Protein AF-A0A7Y2C0H0-F1 (afdb_monomer_lite)

Foldseek 3Di:
DDPVVVLLVVQLVQLVVVLVLCVVQLVLLQVLFDFPVVCVVVVVLQFWWWWDGPRDPWTWTWHFDPVQQWIFIDTNRHTPFIWHKDADRVQSKMKTFGDDPNDGPDIWIWHFRGDDSFWTKTATDDDCPVPSDRRIGIITGPVNPPVDDPVVVSVVCSVVSVPPVVVVVVVVVVVVVVVVVVVVVVD

Sequence (187 aa):
MDDTTFHLETDQDLKVELDLTLDDILPRIKKWSEDIYEFEDKEYYKTRWVQVNPVFSEVVLHLFFLDDYQYLSSVDGDIVFKGKWQSLEESNAIILHKLVNNHIKQSELFDLMFLNGDFFVLKKHGNHKSRGKSKYLLMVNEDTMGDLEIEELLGYLEKEGQKDYGKTVMIGVVILVILVFLFLQLT

pLDDT: mean 88.0, std 11.22, range [51.94, 97.5]

Secondary structure (DSSP, 8-state):
--HHHHHHHHHHHHHHHHHHHHHHHHHHHGGGPPPTTHHHHTTGGGS-EEEP-SS----EEEEE-SGGGEEEEEETTEEEEEEEEEEEGGGTEEEEEEEETTEEEEEEEEEEEEESSSEEEEEESS--TTTT--SEEEEEEHHHHTT--HHHHHHHHHHHTTTTHHHHHHHHHHHHHHHHHHHHH--

Radius of gyration: 19.87 Å; chains: 1; bounding box: 55×37×69 Å

Structure (mmCIF, N/CA/C/O backbone):
data_AF-A0A7Y2C0H0-F1
#
_entry.id   AF-A0A7Y2C0H0-F1
#
loop_
_atom_site.group_PDB
_atom_site.id
_atom_site.type_symbol
_atom_site.label_atom_id
_atom_site.label_alt_id
_atom_site.label_comp_id
_atom_site.label_asym_id
_atom_site.label_entity_id
_atom_site.label_seq_id
_atom_site.pdbx_PDB_ins_code
_atom_site.Cartn_x
_atom_site.Cartn_y
_atom_site.Cartn_z
_atom_site.occupancy
_atom_site.B_iso_or_equiv
_atom_site.auth_seq_id
_atom_site.auth_comp_id
_atom_site.auth_asym_id
_atom_site.auth_atom_id
_atom_site.pdbx_PDB_model_num
ATOM 1 N N . MET A 1 1 ? 8.073 21.476 -32.129 1.00 53.31 1 MET A N 1
ATOM 2 C CA . MET A 1 1 ? 7.808 20.669 -30.925 1.00 53.31 1 MET A CA 1
ATOM 3 C C . MET A 1 1 ? 7.879 19.223 -31.362 1.00 53.31 1 MET A C 1
ATOM 5 O O . MET A 1 1 ? 7.278 18.901 -32.376 1.00 53.31 1 MET A O 1
ATOM 9 N N . ASP A 1 2 ? 8.736 18.446 -30.710 1.00 66.94 2 ASP A N 1
ATOM 10 C CA . ASP A 1 2 ? 8.943 17.014 -30.959 1.00 66.94 2 ASP A CA 1
ATOM 11 C C . ASP A 1 2 ? 7.848 16.231 -30.218 1.00 66.94 2 ASP A C 1
ATOM 13 O O . ASP A 1 2 ? 7.522 16.575 -29.081 1.00 66.94 2 ASP A O 1
ATOM 17 N N . ASP A 1 3 ? 7.294 15.214 -30.874 1.00 63.12 3 ASP A N 1
ATOM 18 C CA . ASP A 1 3 ? 6.257 14.291 -30.391 1.00 63.12 3 ASP A CA 1
ATOM 19 C C . ASP A 1 3 ? 6.584 13.720 -28.995 1.00 63.12 3 ASP A C 1
ATOM 21 O O . ASP A 1 3 ? 5.741 13.645 -28.103 1.00 63.12 3 ASP A O 1
ATOM 25 N N . THR A 1 4 ? 7.871 13.464 -28.739 1.00 65.88 4 THR A N 1
ATOM 26 C CA . THR A 1 4 ? 8.386 12.967 -27.452 1.00 65.88 4 THR A CA 1
ATOM 27 C C . THR A 1 4 ? 8.130 13.939 -26.295 1.00 65.88 4 THR A C 1
ATOM 29 O O . THR A 1 4 ? 7.914 13.523 -25.160 1.00 65.88 4 THR A O 1
ATOM 32 N N . THR A 1 5 ? 8.163 15.248 -26.561 1.00 64.50 5 THR A N 1
ATOM 33 C CA . THR A 1 5 ? 7.952 16.270 -25.519 1.00 64.50 5 THR A CA 1
ATOM 34 C C . THR A 1 5 ? 6.478 16.356 -25.124 1.00 64.50 5 THR A C 1
ATOM 36 O O . THR A 1 5 ? 6.174 16.520 -23.949 1.00 64.50 5 THR A O 1
ATOM 39 N N . PHE A 1 6 ? 5.572 16.179 -26.087 1.00 67.56 6 PHE A N 1
ATOM 40 C CA . PHE A 1 6 ? 4.127 16.235 -25.863 1.00 67.56 6 PHE A CA 1
ATOM 41 C C . PHE A 1 6 ? 3.613 15.038 -25.043 1.00 67.56 6 PHE A C 1
ATOM 43 O O . PHE A 1 6 ? 2.811 15.211 -24.123 1.00 67.56 6 PHE A O 1
ATOM 50 N N . HIS A 1 7 ? 4.125 13.832 -25.315 1.00 62.66 7 HIS A N 1
ATOM 51 C CA . HIS A 1 7 ? 3.783 12.636 -24.539 1.00 62.66 7 HIS A CA 1
ATOM 52 C C . HIS A 1 7 ? 4.233 12.734 -23.074 1.00 62.66 7 HIS A C 1
ATOM 54 O O . HIS A 1 7 ? 3.456 12.436 -22.175 1.00 62.66 7 HIS A O 1
ATOM 60 N N . LEU A 1 8 ? 5.448 13.232 -22.814 1.00 66.25 8 LEU A N 1
ATOM 61 C CA . LEU A 1 8 ? 5.956 13.391 -21.446 1.00 66.25 8 LEU A CA 1
ATOM 62 C C . LEU A 1 8 ? 5.157 14.408 -20.617 1.00 66.25 8 LEU A C 1
ATOM 64 O O . LEU A 1 8 ? 4.987 14.202 -19.416 1.00 66.25 8 LEU A O 1
ATOM 68 N N . GLU A 1 9 ? 4.679 15.491 -21.239 1.00 67.75 9 GLU A N 1
ATOM 69 C CA . GLU A 1 9 ? 3.805 16.470 -20.578 1.00 67.75 9 GLU A CA 1
ATOM 70 C C . GLU A 1 9 ? 2.450 15.837 -20.223 1.00 67.75 9 GLU A C 1
ATOM 72 O O . GLU A 1 9 ? 2.022 15.914 -19.074 1.00 67.75 9 GLU A O 1
ATOM 77 N N . THR A 1 10 ? 1.849 15.097 -21.158 1.00 77.00 10 THR A N 1
ATOM 78 C CA . THR A 1 10 ? 0.556 14.420 -20.947 1.00 77.00 10 THR A CA 1
ATOM 79 C C . THR A 1 10 ? 0.634 13.346 -19.850 1.00 77.00 10 THR A C 1
ATOM 81 O O . THR A 1 10 ? -0.208 13.298 -18.955 1.00 77.00 10 THR A O 1
ATOM 84 N N . ASP A 1 11 ? 1.682 12.518 -19.857 1.00 82.69 11 ASP A N 1
ATOM 85 C CA . ASP A 1 11 ? 1.915 11.474 -18.849 1.00 82.69 11 ASP A CA 1
ATOM 86 C C . ASP A 1 11 ? 2.089 12.051 -17.438 1.00 82.69 11 ASP A C 1
ATOM 88 O O . ASP A 1 11 ? 1.709 11.446 -16.427 1.00 82.69 11 ASP A O 1
ATOM 92 N N . GLN A 1 12 ? 2.739 13.211 -17.356 1.00 81.00 12 GLN A N 1
ATOM 93 C CA . GLN A 1 12 ? 2.940 13.907 -16.098 1.00 81.00 12 GLN A CA 1
ATOM 94 C C . GLN A 1 12 ? 1.626 14.505 -15.590 1.00 81.00 12 GLN A C 1
ATOM 96 O O . GLN A 1 12 ? 1.351 14.392 -14.393 1.00 81.00 12 GLN A O 1
ATOM 101 N N . ASP A 1 13 ? 0.816 15.080 -16.476 1.00 85.94 13 ASP A N 1
ATOM 102 C CA . ASP A 1 13 ? -0.479 15.666 -16.130 1.00 85.94 13 ASP A CA 1
ATOM 103 C C . ASP A 1 13 ? -1.436 14.614 -15.553 1.00 85.94 13 ASP A C 1
ATOM 105 O O . ASP A 1 13 ? -2.008 14.832 -14.485 1.00 85.94 13 ASP A O 1
ATOM 109 N N . LEU A 1 14 ? -1.501 13.423 -16.159 1.00 87.69 14 LEU A N 1
ATOM 110 C CA . LEU A 1 14 ? -2.325 12.309 -15.668 1.00 87.69 14 LEU A CA 1
ATOM 111 C C . LEU A 1 14 ? -1.919 11.834 -14.262 1.00 87.69 14 LEU A C 1
ATOM 113 O O . LEU A 1 14 ? -2.761 11.552 -13.408 1.00 87.69 14 LEU A O 1
ATOM 117 N N . LYS A 1 15 ? -0.611 11.766 -13.977 1.00 88.19 15 LYS A N 1
ATOM 118 C CA . LYS A 1 15 ? -0.115 11.428 -12.628 1.00 88.19 15 LYS A CA 1
ATOM 119 C C . LYS A 1 15 ? -0.452 12.509 -11.609 1.00 88.19 15 LYS A C 1
ATOM 121 O O . LYS A 1 15 ? -0.784 12.191 -10.469 1.00 88.19 15 LYS A O 1
ATOM 126 N N . VAL A 1 16 ? -0.344 13.776 -12.007 1.00 88.88 16 VAL A N 1
ATOM 127 C CA . VAL A 1 16 ? -0.699 14.914 -11.153 1.00 88.88 16 VAL A CA 1
ATOM 128 C C . VAL A 1 16 ? -2.193 14.896 -10.840 1.00 88.88 16 VAL A C 1
ATOM 130 O O . VAL A 1 16 ? -2.562 15.113 -9.689 1.00 88.88 16 VAL A O 1
ATOM 133 N N . GLU A 1 17 ? -3.042 14.596 -11.818 1.00 90.75 17 GLU A N 1
ATOM 134 C CA . GLU A 1 17 ? -4.489 14.486 -11.632 1.00 90.75 17 GLU A CA 1
ATOM 135 C C . GLU A 1 17 ? -4.867 13.376 -10.641 1.00 90.75 17 GLU A C 1
ATOM 137 O O . GLU A 1 17 ? -5.636 13.622 -9.704 1.00 90.75 17 GLU A O 1
ATOM 142 N N . LEU A 1 18 ? -4.261 12.190 -10.769 1.00 92.44 18 LEU A N 1
ATOM 143 C CA . LEU A 1 18 ? -4.452 11.100 -9.808 1.00 92.44 18 LEU A CA 1
ATOM 144 C C . LEU A 1 18 ? -4.024 11.516 -8.391 1.00 92.44 18 LEU A C 1
ATOM 146 O O . LEU A 1 18 ? -4.771 11.318 -7.431 1.00 92.44 18 LEU A O 1
ATOM 150 N N . ASP A 1 19 ? -2.844 12.127 -8.251 1.00 92.81 19 ASP A N 1
ATOM 151 C CA . ASP A 1 19 ? -2.332 12.588 -6.956 1.00 92.81 19 ASP A CA 1
ATOM 152 C C . ASP A 1 19 ? -3.248 13.648 -6.314 1.00 92.81 19 ASP A C 1
ATOM 154 O O . ASP A 1 19 ? -3.471 13.614 -5.100 1.00 92.81 19 ASP A O 1
ATOM 158 N N . LEU A 1 20 ? -3.782 14.583 -7.109 1.00 93.00 20 LEU A N 1
ATOM 159 C CA . LEU A 1 20 ? -4.723 15.609 -6.647 1.00 93.00 20 LEU A CA 1
ATOM 160 C C . LEU A 1 20 ? -6.054 14.998 -6.206 1.00 93.00 20 LEU A C 1
ATOM 162 O O . LEU A 1 20 ? -6.597 15.395 -5.175 1.00 93.00 20 LEU A O 1
ATOM 166 N N . THR A 1 21 ? -6.550 14.012 -6.950 1.00 95.00 21 THR A N 1
ATOM 167 C CA . THR A 1 21 ? -7.792 13.307 -6.616 1.00 95.00 21 THR A CA 1
ATOM 168 C C . THR A 1 21 ? -7.642 12.518 -5.316 1.00 95.00 21 THR A C 1
ATOM 170 O O . THR A 1 21 ? -8.495 12.591 -4.431 1.00 95.00 21 THR A O 1
ATOM 173 N N . LEU A 1 22 ? -6.511 11.833 -5.129 1.00 95.69 22 LEU A N 1
ATOM 174 C CA . LEU A 1 22 ? -6.203 11.141 -3.876 1.00 95.69 22 LEU A CA 1
ATOM 175 C C . LEU A 1 22 ? -6.027 12.112 -2.700 1.00 95.69 22 LEU A C 1
ATOM 177 O O . LEU A 1 22 ? -6.490 11.822 -1.596 1.00 95.69 22 LEU A O 1
ATOM 181 N N . ASP A 1 23 ? -5.408 13.275 -2.921 1.00 95.31 23 ASP A N 1
ATOM 182 C CA . ASP A 1 23 ? -5.300 14.329 -1.904 1.00 95.31 23 ASP A CA 1
ATOM 183 C C . ASP A 1 23 ? -6.668 14.838 -1.421 1.00 95.31 23 ASP A C 1
ATOM 185 O O . ASP A 1 23 ? -6.789 15.238 -0.260 1.00 95.31 23 ASP A O 1
ATOM 189 N N . ASP A 1 24 ? -7.688 14.784 -2.277 1.00 95.31 24 ASP A N 1
ATOM 190 C CA . ASP A 1 24 ? -9.062 15.157 -1.947 1.00 95.31 24 ASP A CA 1
ATOM 191 C C . ASP A 1 24 ? -9.834 14.025 -1.233 1.00 95.31 24 ASP A C 1
ATOM 193 O O . ASP A 1 24 ? -10.470 14.260 -0.197 1.00 95.31 24 ASP A O 1
ATOM 197 N N . ILE A 1 25 ? -9.750 12.788 -1.739 1.00 95.31 25 ILE A N 1
ATOM 198 C CA . ILE A 1 25 ? -10.508 11.630 -1.227 1.00 95.31 25 ILE A CA 1
ATOM 199 C C . ILE A 1 25 ? -9.970 11.141 0.123 1.00 95.31 25 ILE A C 1
ATOM 201 O O . ILE A 1 25 ? -10.740 10.948 1.071 1.00 95.31 25 ILE A O 1
ATOM 205 N N . LEU A 1 26 ? -8.651 10.939 0.238 1.00 95.75 26 LEU A N 1
ATOM 206 C CA . LEU A 1 26 ? -8.040 10.248 1.383 1.00 95.75 26 LEU A CA 1
ATOM 207 C C . LEU A 1 26 ? -8.398 10.878 2.742 1.00 95.75 26 LEU A C 1
ATOM 209 O O . LEU A 1 26 ? -8.752 10.130 3.656 1.00 95.75 26 LEU A O 1
ATOM 213 N N . PRO A 1 27 ? -8.399 12.217 2.922 1.00 94.94 27 PRO A N 1
ATOM 214 C CA . PRO A 1 27 ? -8.803 12.826 4.189 1.00 94.94 27 PRO A CA 1
ATOM 215 C C . PRO A 1 27 ? -10.234 12.481 4.632 1.00 94.94 27 PRO A C 1
ATOM 217 O O . PRO A 1 27 ? -10.496 12.439 5.836 1.00 94.94 27 PRO A O 1
ATOM 220 N N . ARG A 1 28 ? -11.158 12.227 3.693 1.00 93.19 28 ARG A N 1
ATOM 221 C CA . ARG A 1 28 ? -12.565 11.906 3.995 1.00 93.19 28 ARG A CA 1
ATOM 222 C C . ARG A 1 28 ? -12.748 10.464 4.458 1.00 93.19 28 ARG A C 1
ATOM 224 O O . ARG A 1 28 ? -13.568 10.208 5.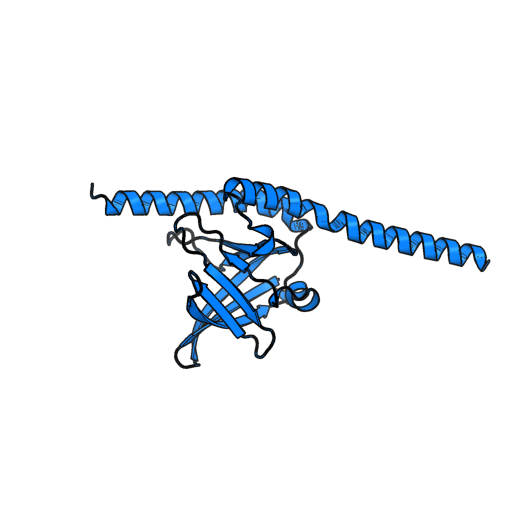344 1.00 93.19 28 ARG A O 1
ATOM 231 N N . ILE A 1 29 ? -11.977 9.543 3.882 1.00 93.12 29 ILE A N 1
ATOM 232 C CA . ILE A 1 29 ? -12.075 8.105 4.168 1.00 93.12 29 ILE A CA 1
ATOM 233 C C . ILE A 1 29 ? -11.089 7.626 5.239 1.00 93.12 29 ILE A C 1
ATOM 235 O O . ILE A 1 29 ? -11.290 6.559 5.806 1.00 93.12 29 ILE A O 1
ATOM 239 N N . LYS A 1 30 ? -10.077 8.431 5.598 1.00 91.50 30 LYS A N 1
ATOM 240 C CA . LYS A 1 30 ? -8.999 8.054 6.532 1.00 91.50 30 LYS A CA 1
ATOM 241 C C . LYS A 1 30 ? -9.474 7.408 7.836 1.00 91.50 30 LYS A C 1
ATOM 243 O O . LYS A 1 30 ? -8.830 6.493 8.325 1.00 91.50 30 LYS A O 1
ATOM 248 N N . LYS A 1 31 ? -10.588 7.872 8.409 1.00 89.56 31 LYS A N 1
ATOM 249 C CA . LYS A 1 31 ? -11.131 7.347 9.679 1.00 89.56 31 LYS A CA 1
ATOM 250 C C . LYS A 1 31 ? -11.570 5.876 9.621 1.00 89.56 31 LYS A C 1
ATOM 252 O O . LYS A 1 31 ? -11.853 5.297 10.661 1.00 89.56 31 LYS A O 1
ATOM 257 N N . TRP A 1 32 ? -11.697 5.330 8.419 1.00 90.69 32 TRP A N 1
ATOM 258 C CA . TRP A 1 32 ? -12.083 3.951 8.154 1.00 90.69 32 TRP A CA 1
ATOM 259 C C . TRP A 1 32 ? -10.917 3.110 7.638 1.00 90.69 32 TRP A C 1
ATOM 261 O O . TRP A 1 32 ? -11.109 1.933 7.362 1.00 90.69 32 TRP A O 1
ATOM 271 N N . SER A 1 33 ? -9.740 3.722 7.477 1.00 93.62 33 SER A N 1
ATOM 272 C CA . SER A 1 33 ? -8.524 2.984 7.179 1.00 93.62 33 SER A CA 1
ATOM 273 C C . SER A 1 33 ? -8.195 2.075 8.344 1.00 93.62 33 SER A C 1
ATOM 275 O O . SER A 1 33 ? -8.283 2.477 9.505 1.00 93.62 33 SER A O 1
ATOM 277 N N . GLU A 1 34 ? -7.731 0.895 7.999 1.00 93.81 34 GLU A N 1
ATOM 278 C CA . GLU A 1 34 ? -7.030 0.008 8.904 1.00 93.81 34 GLU A CA 1
ATOM 279 C C . GLU A 1 34 ? -5.584 0.487 9.066 1.00 93.81 34 GLU A C 1
ATOM 281 O O . GLU A 1 34 ? -5.069 1.263 8.248 1.00 93.81 34 GLU A O 1
ATOM 286 N N . ASP A 1 35 ? -4.945 0.063 10.148 1.00 94.06 35 ASP A N 1
ATOM 287 C CA . ASP A 1 35 ? -3.545 0.366 10.431 1.00 94.06 35 ASP A CA 1
ATOM 288 C C . ASP A 1 35 ? -2.620 -0.721 9.866 1.00 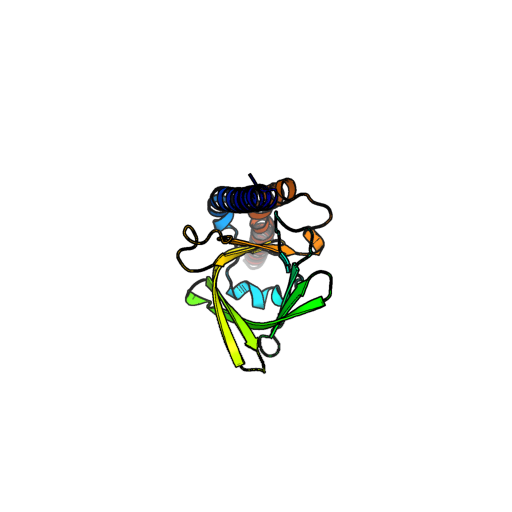94.06 35 ASP A C 1
ATOM 290 O O . ASP A 1 35 ? -3.029 -1.853 9.621 1.00 94.06 35 ASP A O 1
ATOM 294 N N . ILE A 1 36 ? -1.334 -0.407 9.690 1.00 93.38 36 ILE A N 1
ATOM 295 C CA . ILE A 1 36 ? -0.368 -1.315 9.056 1.00 93.38 36 ILE A CA 1
ATOM 296 C C . ILE A 1 36 ? -0.175 -2.631 9.818 1.00 93.38 36 ILE A C 1
ATOM 298 O O . ILE A 1 36 ? 0.176 -3.628 9.198 1.00 93.38 36 ILE A O 1
ATOM 302 N N . TYR A 1 37 ? -0.411 -2.666 11.133 1.00 90.19 37 TYR A N 1
ATOM 303 C CA . TYR A 1 37 ? -0.333 -3.916 11.897 1.00 90.19 37 TYR A CA 1
ATOM 304 C C . TYR A 1 37 ? -1.447 -4.896 11.485 1.00 90.19 37 TYR A C 1
ATOM 306 O O . TYR A 1 37 ? -1.236 -6.107 11.474 1.00 90.19 37 TYR A O 1
ATOM 314 N N . GLU A 1 38 ? -2.601 -4.386 11.031 1.00 91.12 38 GLU A N 1
ATOM 315 C CA . GLU A 1 38 ? -3.697 -5.221 10.531 1.00 91.12 38 GLU A CA 1
ATOM 316 C C . GLU A 1 38 ? -3.334 -5.920 9.211 1.00 91.12 38 GLU A C 1
ATOM 318 O O . GLU A 1 38 ? -3.970 -6.905 8.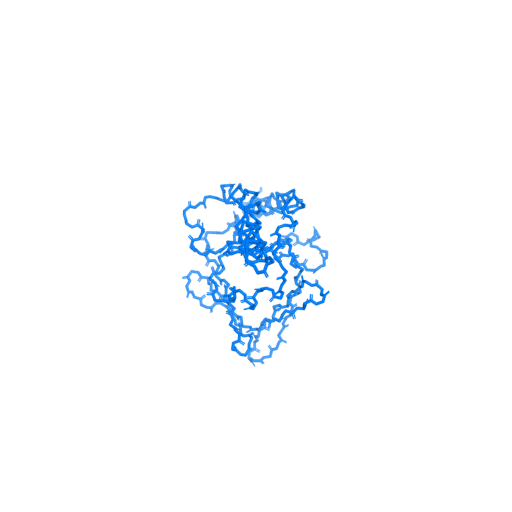842 1.00 91.12 38 GLU A O 1
ATOM 323 N N . PHE A 1 39 ? -2.285 -5.463 8.514 1.00 91.38 39 PHE A N 1
ATOM 324 C CA . PHE A 1 39 ? -1.809 -6.074 7.271 1.00 91.38 39 PHE A CA 1
ATOM 325 C C . PHE A 1 39 ? -1.379 -7.533 7.454 1.00 91.38 39 PHE A C 1
ATOM 327 O O . PHE A 1 39 ? -1.619 -8.373 6.580 1.00 91.38 39 PHE A O 1
ATOM 334 N N . GLU A 1 40 ? -0.761 -7.845 8.594 1.00 90.88 40 GLU A N 1
ATOM 335 C CA . GLU A 1 40 ? -0.391 -9.215 8.945 1.00 90.88 40 GLU A CA 1
ATOM 336 C C . GLU A 1 40 ? -1.589 -9.971 9.532 1.00 90.88 40 GLU A C 1
ATOM 338 O O . GLU A 1 40 ? -1.899 -11.069 9.059 1.00 90.88 40 GLU A O 1
ATOM 343 N N . ASP A 1 41 ? -2.310 -9.356 10.478 1.00 89.88 41 ASP A N 1
ATOM 344 C CA . ASP A 1 41 ? -3.439 -9.974 11.194 1.00 89.88 41 ASP A CA 1
ATOM 345 C C . ASP A 1 41 ? -4.597 -10.385 10.272 1.00 89.88 41 ASP A C 1
ATOM 347 O O . ASP A 1 41 ? -5.217 -11.432 10.472 1.00 89.88 41 ASP A O 1
ATOM 351 N N . LYS A 1 42 ? -4.893 -9.576 9.247 1.00 89.81 42 LYS A N 1
ATOM 352 C CA . LYS A 1 42 ? -5.954 -9.833 8.254 1.00 89.81 42 LYS A CA 1
ATOM 353 C C . LYS A 1 42 ? -5.447 -10.513 6.988 1.00 89.81 42 LYS A C 1
ATOM 355 O O . LYS A 1 42 ? -6.190 -10.668 6.023 1.00 89.81 42 LYS A O 1
ATOM 360 N N . GLU A 1 43 ? -4.193 -10.949 7.004 1.00 92.75 43 GLU A N 1
ATOM 361 C CA . GLU A 1 43 ? -3.553 -11.681 5.918 1.00 92.75 43 GLU A CA 1
ATOM 362 C C . GLU A 1 43 ? -3.490 -10.938 4.572 1.00 92.75 43 GLU A C 1
ATOM 364 O O . GLU A 1 43 ? -3.388 -11.571 3.519 1.00 92.75 43 GLU A O 1
ATOM 369 N N . TYR A 1 44 ? -3.469 -9.603 4.578 1.00 93.88 44 TYR A N 1
ATOM 370 C CA . TYR A 1 44 ? -3.350 -8.789 3.359 1.00 93.88 44 TYR A CA 1
ATOM 371 C C . TYR A 1 44 ? -2.041 -8.986 2.603 1.00 93.88 44 TYR A C 1
ATOM 373 O O . TYR A 1 44 ? -1.961 -8.672 1.413 1.00 93.88 44 TYR A O 1
ATOM 381 N N . TYR A 1 45 ? -1.027 -9.567 3.245 1.00 93.94 45 TYR A N 1
ATOM 382 C CA . TYR A 1 45 ? 0.164 -10.024 2.541 1.00 93.94 45 TYR A CA 1
ATOM 383 C C . TYR A 1 45 ? -0.170 -11.062 1.454 1.00 93.94 45 TYR A C 1
ATOM 385 O O . TYR A 1 45 ? 0.488 -11.090 0.423 1.00 93.94 45 TYR A O 1
ATOM 393 N N . LYS A 1 46 ? -1.225 -11.873 1.619 1.00 92.56 46 LYS A N 1
ATOM 394 C CA . LYS A 1 46 ? -1.648 -12.870 0.616 1.00 92.56 46 LYS A CA 1
ATOM 395 C C . LYS A 1 46 ? -2.390 -12.259 -0.576 1.00 92.56 46 LYS A C 1
ATOM 397 O O . LYS A 1 46 ? -2.613 -12.961 -1.564 1.00 92.56 46 LYS A O 1
ATOM 402 N N . THR A 1 47 ? -2.781 -10.991 -0.487 1.00 95.38 47 THR A N 1
ATOM 403 C CA . THR A 1 47 ? -3.505 -10.294 -1.548 1.00 95.38 47 THR A CA 1
ATOM 404 C C . THR A 1 47 ? -2.575 -9.955 -2.708 1.00 95.38 47 THR A C 1
ATOM 406 O O . THR A 1 47 ? -1.406 -9.602 -2.531 1.00 95.38 47 THR A O 1
ATOM 409 N N . ARG A 1 48 ? -3.112 -10.052 -3.925 1.00 96.12 48 ARG A N 1
ATOM 410 C CA . ARG A 1 48 ? -2.449 -9.587 -5.141 1.00 96.12 48 ARG A CA 1
ATOM 411 C C . ARG A 1 48 ? -2.821 -8.133 -5.368 1.00 96.12 48 ARG A C 1
ATOM 413 O O . ARG A 1 48 ? -3.958 -7.826 -5.710 1.00 96.12 48 ARG A O 1
ATOM 420 N N . TRP A 1 49 ? -1.861 -7.252 -5.140 1.00 97.50 49 TRP A N 1
ATOM 421 C CA . TRP A 1 49 ? -2.070 -5.813 -5.181 1.00 97.50 49 TRP A CA 1
ATOM 422 C C . TRP A 1 49 ? -1.695 -5.273 -6.563 1.00 97.50 49 TRP A C 1
ATOM 424 O O . TRP A 1 49 ? -0.515 -5.180 -6.896 1.00 97.50 49 TRP A O 1
ATOM 434 N N . VAL A 1 50 ? -2.685 -4.934 -7.383 1.00 96.81 50 VAL A N 1
ATOM 435 C CA . VAL A 1 50 ? -2.504 -4.312 -8.700 1.00 96.81 50 VAL A CA 1
ATOM 436 C C . VAL A 1 50 ? -2.248 -2.822 -8.520 1.00 96.81 50 VAL A C 1
ATOM 438 O O . VAL A 1 50 ? -3.044 -2.123 -7.898 1.00 96.81 50 VAL A O 1
ATOM 441 N N . GLN A 1 51 ? -1.150 -2.314 -9.071 1.00 95.81 51 GLN A N 1
ATOM 442 C CA . GLN A 1 51 ? -0.863 -0.888 -9.094 1.00 95.81 51 GLN A CA 1
ATOM 443 C C . GLN A 1 51 ? -1.782 -0.176 -10.084 1.00 95.81 51 GLN A C 1
ATOM 445 O O . GLN A 1 51 ? -1.805 -0.499 -11.271 1.00 95.81 51 GLN A O 1
ATOM 450 N N . VAL A 1 52 ? -2.443 0.879 -9.625 1.00 94.19 52 VAL A N 1
ATOM 451 C CA . VAL A 1 52 ? -3.172 1.789 -10.506 1.00 94.19 52 VAL A CA 1
ATOM 452 C C . VAL A 1 52 ? -2.186 2.792 -11.087 1.00 94.19 52 VAL A C 1
ATOM 454 O O . VAL A 1 52 ? -1.498 3.510 -10.354 1.00 94.19 52 VAL A O 1
ATOM 457 N N . ASN A 1 53 ? -2.095 2.840 -12.413 1.00 89.81 53 ASN A N 1
ATOM 458 C CA . ASN A 1 53 ? -1.202 3.745 -13.119 1.00 89.81 53 ASN A CA 1
ATOM 459 C C . ASN A 1 53 ? -1.923 4.349 -14.330 1.00 89.81 53 ASN A C 1
ATOM 461 O O . ASN A 1 53 ? -2.303 3.602 -15.224 1.00 89.81 53 ASN A O 1
ATOM 465 N N . PRO A 1 54 ? -2.087 5.680 -14.400 1.00 87.88 54 PRO A N 1
ATOM 466 C CA . PRO A 1 54 ? -2.837 6.302 -15.485 1.00 87.88 54 PRO A CA 1
ATOM 467 C C . PRO A 1 54 ? -2.031 6.443 -16.783 1.00 87.88 54 PRO A C 1
ATOM 469 O O . PRO A 1 54 ? -2.566 6.912 -17.777 1.00 87.88 54 PRO A O 1
ATOM 472 N N . VAL A 1 55 ? -0.744 6.077 -16.784 1.00 86.19 55 VAL A N 1
ATOM 473 C CA . VAL A 1 55 ? 0.163 6.357 -17.908 1.00 86.19 55 VAL A CA 1
ATOM 474 C C . VAL A 1 55 ? 0.437 5.140 -18.784 1.00 86.19 55 VAL A C 1
ATOM 476 O O . VAL A 1 55 ? 0.521 5.260 -20.003 1.00 86.19 55 VAL A O 1
ATOM 479 N N . PHE A 1 56 ? 0.619 3.969 -18.180 1.00 79.81 56 PHE A N 1
ATOM 480 C CA . PHE A 1 56 ? 1.006 2.761 -18.909 1.00 79.81 56 PHE A CA 1
ATOM 481 C C . PHE A 1 56 ? -0.064 1.693 -18.727 1.00 79.81 56 PHE A C 1
ATOM 483 O O . PHE A 1 56 ? -0.626 1.568 -17.644 1.00 79.81 56 PHE A O 1
ATOM 490 N N . SER A 1 57 ? -0.301 0.904 -19.775 1.00 81.00 57 SER A N 1
ATOM 491 C CA . SER A 1 57 ? -1.268 -0.199 -19.765 1.00 81.00 57 SER A CA 1
ATOM 492 C C . SER A 1 57 ? -0.745 -1.476 -19.103 1.00 81.00 57 SER A C 1
ATOM 494 O O . SER A 1 57 ? -1.502 -2.429 -18.958 1.00 81.00 57 SER A O 1
ATOM 496 N N . GLU A 1 58 ? 0.548 -1.528 -18.774 1.00 87.62 58 GLU A N 1
ATOM 497 C CA . GLU A 1 58 ? 1.174 -2.688 -18.140 1.00 87.62 58 GLU A CA 1
ATOM 498 C C . GLU A 1 58 ? 0.582 -2.921 -16.746 1.00 87.62 58 GLU A C 1
ATOM 500 O O . GLU A 1 58 ? 0.478 -1.999 -15.927 1.00 87.62 58 GLU A O 1
ATOM 505 N N . VAL A 1 59 ? 0.245 -4.173 -16.447 1.00 90.62 59 VAL A N 1
ATOM 506 C CA . VAL A 1 59 ? -0.277 -4.568 -15.140 1.00 90.62 59 VAL A CA 1
ATOM 507 C C . VAL A 1 59 ? 0.898 -4.808 -14.205 1.00 90.62 59 VAL A C 1
ATOM 509 O O . VAL A 1 59 ? 1.641 -5.783 -14.347 1.00 90.62 59 VAL A O 1
ATOM 512 N N . VAL A 1 60 ? 1.058 -3.928 -13.217 1.00 95.19 60 VAL A N 1
ATOM 513 C CA . VAL A 1 60 ? 2.076 -4.087 -12.175 1.00 95.19 60 VAL A CA 1
ATOM 514 C C . VAL A 1 60 ? 1.443 -4.715 -10.940 1.00 95.19 60 VAL A C 1
ATOM 516 O O . VAL A 1 60 ? 0.619 -4.097 -10.275 1.00 95.19 60 VAL A O 1
ATOM 519 N N . LEU A 1 61 ? 1.847 -5.938 -10.612 1.00 96.56 61 LEU A N 1
ATOM 520 C CA . LEU A 1 61 ? 1.410 -6.653 -9.415 1.00 96.56 61 LEU A CA 1
ATOM 521 C C . LEU A 1 61 ? 2.461 -6.566 -8.314 1.00 96.56 61 LEU A C 1
ATOM 523 O O . LEU A 1 61 ? 3.644 -6.814 -8.548 1.00 96.56 61 LEU A O 1
ATOM 527 N N . HIS A 1 62 ? 2.008 -6.295 -7.098 1.00 97.19 62 HIS A N 1
ATOM 528 C CA . HIS A 1 62 ? 2.790 -6.266 -5.872 1.00 97.19 62 HIS A CA 1
ATOM 529 C C . HIS A 1 62 ? 2.391 -7.453 -4.992 1.00 97.19 62 HIS A C 1
ATOM 531 O O . HIS A 1 62 ? 1.217 -7.636 -4.668 1.00 97.19 62 HIS A O 1
ATOM 537 N N . LEU A 1 63 ? 3.375 -8.273 -4.619 1.00 96.94 63 LEU A N 1
ATOM 538 C CA . LEU A 1 63 ? 3.174 -9.480 -3.818 1.00 96.94 63 LEU A CA 1
ATOM 539 C C . LEU A 1 63 ? 4.037 -9.415 -2.563 1.00 96.94 63 LEU A C 1
ATOM 541 O O . LEU A 1 63 ? 5.251 -9.198 -2.646 1.00 96.94 63 LEU A O 1
ATOM 545 N N . PHE A 1 64 ? 3.413 -9.649 -1.416 1.00 96.75 64 PHE A N 1
ATOM 546 C CA . PHE A 1 64 ? 4.058 -9.636 -0.112 1.00 96.75 64 PHE A CA 1
ATOM 547 C C . PHE A 1 64 ? 4.023 -11.047 0.475 1.00 96.75 64 PHE A C 1
ATOM 549 O O . PHE A 1 64 ? 3.054 -11.781 0.349 1.00 96.75 64 PHE A O 1
ATOM 556 N N . PHE A 1 65 ? 5.101 -11.467 1.114 1.00 95.25 65 PHE A N 1
ATOM 557 C CA . PHE A 1 65 ? 5.176 -12.779 1.743 1.00 95.25 65 PHE A CA 1
ATOM 558 C C . PHE A 1 65 ? 5.699 -12.597 3.151 1.00 95.25 65 PHE A C 1
ATOM 560 O O . PHE A 1 65 ? 6.704 -11.913 3.340 1.00 95.25 65 PHE A O 1
ATOM 567 N N . LEU A 1 66 ? 5.023 -13.204 4.126 1.00 92.25 66 LEU A N 1
ATOM 568 C CA . LEU A 1 66 ? 5.489 -13.195 5.511 1.00 92.25 66 LEU A CA 1
ATOM 569 C C . LEU A 1 66 ? 6.764 -14.030 5.674 1.00 92.25 66 LEU A C 1
ATOM 571 O O . LEU A 1 66 ? 7.638 -13.682 6.462 1.00 92.25 66 LEU A O 1
ATOM 575 N N . ASP A 1 67 ? 6.889 -15.109 4.894 1.00 90.44 67 ASP A N 1
ATOM 576 C CA . ASP A 1 67 ? 8.077 -15.956 4.917 1.00 90.44 67 ASP A CA 1
ATOM 577 C C . ASP A 1 67 ? 9.301 -15.161 4.443 1.00 90.44 67 ASP A C 1
ATOM 579 O O . ASP A 1 67 ? 9.343 -14.602 3.339 1.00 90.44 67 ASP A O 1
ATOM 583 N N . ASP A 1 68 ? 10.263 -15.029 5.350 1.00 90.25 68 ASP A N 1
ATOM 584 C CA . ASP A 1 68 ? 11.398 -14.116 5.279 1.00 90.25 68 ASP A CA 1
ATOM 585 C C . ASP A 1 68 ? 11.060 -12.654 4.900 1.00 90.25 68 ASP A C 1
ATOM 587 O O . ASP A 1 68 ? 11.951 -11.944 4.421 1.00 90.25 68 ASP A O 1
ATOM 591 N N . TYR A 1 69 ? 9.820 -12.180 5.050 1.00 94.62 69 TYR A N 1
ATOM 592 C CA . TYR A 1 69 ? 9.379 -10.845 4.613 1.00 94.62 69 TYR A CA 1
ATOM 593 C C . TYR A 1 69 ? 9.702 -10.526 3.138 1.00 94.62 69 TYR A C 1
ATOM 595 O O . TYR A 1 69 ? 10.158 -9.429 2.796 1.00 94.62 69 TYR A O 1
ATOM 603 N N . GLN A 1 70 ? 9.562 -11.499 2.233 1.00 95.81 70 GLN A N 1
ATOM 604 C CA . GLN A 1 70 ? 9.848 -11.294 0.810 1.00 95.81 70 GLN A CA 1
ATOM 605 C C . GLN A 1 70 ? 8.820 -10.371 0.139 1.00 95.81 70 GLN A C 1
ATOM 607 O O . GLN A 1 70 ? 7.623 -10.463 0.381 1.00 95.81 70 GLN A O 1
ATOM 612 N N . TYR A 1 71 ? 9.298 -9.499 -0.749 1.00 96.25 71 TYR A N 1
ATOM 613 C CA . TYR A 1 71 ? 8.467 -8.646 -1.599 1.00 96.25 71 TYR A CA 1
ATOM 614 C C . TYR A 1 71 ? 8.854 -8.836 -3.068 1.00 96.25 71 TYR A C 1
ATOM 616 O O . TYR A 1 71 ? 10.043 -8.832 -3.407 1.00 96.25 71 TYR A O 1
ATOM 624 N N . LEU A 1 72 ? 7.864 -9.013 -3.938 1.00 95.94 72 LEU A N 1
ATOM 625 C CA . LEU A 1 72 ? 8.040 -9.158 -5.382 1.00 95.94 72 LEU A CA 1
ATOM 626 C C . LEU A 1 72 ? 7.182 -8.125 -6.110 1.00 95.94 72 LEU A C 1
ATOM 628 O O . LEU A 1 72 ? 6.070 -7.829 -5.674 1.00 95.94 72 LEU A O 1
ATOM 632 N N . SER A 1 73 ? 7.676 -7.638 -7.249 1.00 95.12 73 SER A N 1
ATOM 633 C CA . SER A 1 73 ? 6.807 -6.997 -8.234 1.00 95.12 73 SER A CA 1
ATOM 634 C C . SER A 1 73 ? 6.891 -7.711 -9.576 1.00 95.12 73 SER A C 1
ATOM 636 O O . SER A 1 73 ? 7.973 -8.130 -10.008 1.00 95.12 73 SER A O 1
ATOM 638 N N . SER A 1 74 ? 5.734 -7.853 -10.209 1.00 95.38 74 SER A N 1
ATOM 639 C CA . SER A 1 74 ? 5.552 -8.468 -11.518 1.00 95.38 74 SER A CA 1
ATOM 640 C C . SER A 1 74 ? 4.993 -7.435 -12.486 1.00 95.38 74 SER A C 1
ATOM 642 O O . SER A 1 74 ? 4.162 -6.634 -12.074 1.00 95.38 74 SER A O 1
ATOM 644 N N . VAL A 1 75 ? 5.449 -7.436 -13.733 1.00 96.06 75 VAL A N 1
ATOM 645 C CA . VAL A 1 75 ? 4.914 -6.596 -14.813 1.00 96.06 75 VAL A CA 1
ATOM 646 C C . VAL A 1 75 ? 4.451 -7.540 -15.910 1.00 96.06 75 VAL A C 1
ATOM 648 O O . VAL A 1 75 ? 5.256 -8.330 -16.397 1.00 96.06 75 VAL A O 1
ATOM 651 N N . ASP A 1 76 ? 3.154 -7.528 -16.219 1.00 93.81 76 ASP A N 1
ATOM 652 C CA . ASP A 1 76 ? 2.514 -8.426 -17.196 1.00 93.81 76 ASP A CA 1
ATOM 653 C C . ASP A 1 76 ? 2.844 -9.923 -16.991 1.00 93.81 76 ASP A C 1
ATOM 655 O O . ASP A 1 76 ? 2.900 -10.719 -17.927 1.00 93.81 76 ASP A O 1
ATOM 659 N N . GLY A 1 77 ? 3.054 -10.325 -15.732 1.00 92.44 77 GLY A N 1
ATOM 660 C CA . GLY A 1 77 ? 3.370 -11.703 -15.342 1.00 92.44 77 GLY A CA 1
ATOM 661 C C . GLY A 1 77 ? 4.863 -12.002 -15.170 1.00 92.44 77 GLY A C 1
ATOM 662 O O . GLY A 1 77 ? 5.202 -13.011 -14.543 1.00 92.44 77 GLY A O 1
ATOM 663 N N . ASP A 1 78 ? 5.751 -11.117 -15.623 1.00 95.31 78 ASP A N 1
ATOM 664 C CA . ASP A 1 78 ? 7.194 -11.267 -15.459 1.00 95.31 78 ASP A CA 1
ATOM 665 C C . ASP A 1 78 ? 7.697 -10.630 -14.159 1.00 95.31 78 ASP A C 1
ATOM 667 O O . ASP A 1 78 ? 7.495 -9.448 -13.885 1.00 95.31 78 ASP A O 1
ATOM 671 N N . ILE A 1 79 ? 8.446 -11.396 -13.359 1.00 93.94 79 ILE A N 1
ATOM 672 C CA . ILE A 1 79 ? 9.046 -10.887 -12.118 1.00 93.94 79 ILE A CA 1
ATOM 673 C C . ILE A 1 79 ? 10.193 -9.921 -12.441 1.00 93.94 79 ILE A C 1
ATOM 675 O O . ILE A 1 79 ? 11.331 -10.339 -12.677 1.00 93.94 79 ILE A O 1
ATOM 679 N N . VAL A 1 80 ? 9.911 -8.620 -12.379 1.00 91.38 80 VAL A N 1
ATOM 680 C CA . VAL A 1 80 ? 10.892 -7.549 -12.630 1.00 91.38 80 VAL A CA 1
ATOM 681 C C . VAL A 1 80 ? 11.672 -7.138 -11.379 1.00 91.38 80 VAL A C 1
ATOM 683 O O . VAL A 1 80 ? 12.760 -6.562 -11.476 1.00 91.38 80 VAL A O 1
ATOM 686 N N . PHE A 1 81 ? 11.137 -7.419 -10.187 1.00 89.44 81 PHE A N 1
ATOM 687 C CA . PHE A 1 81 ? 11.724 -6.988 -8.922 1.00 89.44 81 PHE A CA 1
ATOM 688 C C . PHE A 1 81 ? 11.634 -8.069 -7.849 1.00 89.44 81 PHE A C 1
ATOM 690 O O . PHE A 1 81 ? 10.594 -8.696 -7.656 1.00 89.44 81 PHE A O 1
ATOM 697 N N . LYS A 1 82 ? 12.725 -8.218 -7.086 1.00 93.44 82 LYS A N 1
ATOM 698 C CA . LYS A 1 82 ? 12.772 -9.021 -5.863 1.00 93.44 82 LYS A CA 1
ATOM 699 C C . LYS A 1 82 ? 13.354 -8.204 -4.719 1.00 93.44 82 LYS A C 1
ATOM 701 O O . LYS A 1 82 ? 14.345 -7.486 -4.889 1.00 93.44 82 LYS A O 1
ATOM 706 N N . GLY A 1 83 ? 12.751 -8.339 -3.551 1.00 95.56 83 GLY A N 1
ATOM 707 C CA . GLY A 1 83 ? 13.039 -7.492 -2.414 1.00 95.56 83 GLY A CA 1
ATOM 708 C C . GLY A 1 83 ? 12.594 -8.065 -1.083 1.00 95.56 83 GLY A C 1
ATOM 709 O O . GLY A 1 83 ? 12.241 -9.240 -0.963 1.00 95.56 83 GLY A O 1
ATOM 710 N N . LYS A 1 84 ? 12.628 -7.190 -0.085 1.00 96.62 84 LYS A N 1
ATOM 711 C CA . LYS A 1 84 ? 12.060 -7.414 1.244 1.00 96.62 84 LYS A CA 1
ATOM 712 C C . LYS A 1 84 ? 11.100 -6.281 1.568 1.00 96.62 84 LYS A C 1
ATOM 714 O O . LYS A 1 84 ? 11.294 -5.175 1.063 1.00 96.62 84 LYS A O 1
ATOM 719 N N . TRP A 1 85 ? 10.108 -6.541 2.398 1.00 96.38 85 TRP A N 1
ATOM 720 C CA . TRP A 1 85 ? 9.278 -5.498 2.988 1.00 96.38 85 TRP A CA 1
ATOM 721 C C . TRP A 1 85 ? 9.422 -5.522 4.508 1.00 96.38 85 TRP A C 1
ATOM 723 O O . TRP A 1 85 ? 9.909 -6.495 5.073 1.00 96.38 85 TRP A O 1
ATOM 733 N N . GLN A 1 86 ? 9.067 -4.426 5.161 1.00 95.25 86 GLN A N 1
ATOM 734 C CA . GLN A 1 86 ? 9.055 -4.335 6.615 1.00 95.25 86 GLN A CA 1
ATOM 735 C C . GLN A 1 86 ? 7.985 -3.331 7.037 1.00 95.25 86 GLN A C 1
ATOM 737 O O . GLN A 1 86 ? 8.004 -2.194 6.563 1.00 95.25 86 GLN A O 1
ATOM 742 N N . SER A 1 87 ? 7.089 -3.728 7.936 1.00 94.19 87 SER A N 1
ATOM 743 C CA . SER A 1 87 ? 6.158 -2.824 8.613 1.00 94.19 87 SER A CA 1
ATOM 744 C C . SER A 1 87 ? 6.869 -2.043 9.730 1.00 94.19 87 SER A C 1
ATOM 746 O O . SER A 1 87 ? 7.783 -2.525 10.401 1.00 94.19 87 SER A O 1
ATOM 748 N N . LEU A 1 88 ? 6.466 -0.789 9.909 1.00 93.75 88 LEU A N 1
ATOM 749 C CA . LEU A 1 88 ? 6.861 0.086 11.007 1.00 93.75 88 LEU A CA 1
ATOM 750 C C . LEU A 1 88 ? 5.588 0.516 11.737 1.00 93.75 88 LEU A C 1
ATOM 752 O O . LEU A 1 88 ? 5.045 1.597 11.484 1.00 93.75 88 LEU A O 1
ATOM 756 N N . GLU A 1 89 ? 5.100 -0.363 12.608 1.00 88.31 89 GLU A N 1
ATOM 757 C CA . GLU A 1 89 ? 3.798 -0.244 13.275 1.00 88.31 89 GLU A CA 1
ATOM 758 C C . GLU A 1 89 ? 3.639 1.077 14.035 1.00 88.31 89 GLU A C 1
ATOM 760 O O . GLU A 1 89 ? 2.642 1.772 13.856 1.00 88.31 89 GLU A O 1
ATOM 765 N N . GLU A 1 90 ? 4.660 1.492 14.794 1.00 88.81 90 GLU A N 1
ATOM 766 C CA . GLU A 1 90 ? 4.630 2.732 15.590 1.00 88.81 90 GLU A CA 1
ATOM 767 C C . GLU A 1 90 ? 4.399 3.997 14.750 1.00 88.81 90 GLU A C 1
ATOM 769 O O . GLU A 1 90 ? 3.891 5.001 15.251 1.00 88.81 90 GLU A O 1
ATOM 774 N N . SER A 1 91 ? 4.784 3.962 13.473 1.00 90.94 91 SER A N 1
ATOM 775 C CA . SER A 1 91 ? 4.665 5.088 12.544 1.00 90.94 91 SER A CA 1
ATOM 776 C C . SER A 1 91 ? 3.618 4.875 11.453 1.00 90.94 91 SER A C 1
ATOM 778 O O . SER A 1 91 ? 3.498 5.725 10.575 1.00 90.94 91 SER A O 1
ATOM 780 N N . ASN A 1 92 ? 2.880 3.761 11.493 1.00 94.69 92 ASN A N 1
ATOM 781 C CA . ASN A 1 92 ? 1.940 3.352 10.452 1.00 94.69 92 ASN A CA 1
ATOM 782 C C . ASN A 1 92 ? 2.558 3.430 9.039 1.00 94.69 92 ASN A C 1
ATOM 784 O O . ASN A 1 92 ? 2.035 4.085 8.138 1.00 94.69 92 ASN A O 1
ATOM 788 N N . ALA A 1 93 ? 3.744 2.841 8.877 1.00 95.94 93 ALA A N 1
ATOM 789 C CA . ALA A 1 93 ? 4.554 2.964 7.667 1.00 95.94 93 ALA A CA 1
ATOM 790 C C . ALA A 1 93 ? 5.101 1.607 7.210 1.00 95.94 93 ALA A C 1
ATOM 792 O O . ALA A 1 93 ? 5.130 0.645 7.973 1.00 95.94 93 ALA A O 1
ATOM 793 N N . ILE A 1 94 ? 5.560 1.532 5.962 1.00 96.38 94 ILE A N 1
ATOM 794 C CA . ILE A 1 94 ? 6.184 0.344 5.373 1.00 96.38 94 ILE A CA 1
ATOM 795 C C . ILE A 1 94 ? 7.465 0.727 4.628 1.00 96.38 94 ILE A C 1
ATOM 797 O O . ILE A 1 94 ? 7.538 1.757 3.952 1.00 96.38 94 ILE A O 1
ATOM 801 N N . ILE A 1 95 ? 8.494 -0.109 4.741 1.00 96.38 95 ILE A N 1
ATOM 802 C CA . ILE A 1 95 ? 9.725 -0.006 3.958 1.00 96.38 95 ILE A CA 1
ATOM 803 C C . ILE A 1 95 ? 9.730 -1.099 2.895 1.00 96.38 95 ILE A C 1
ATOM 805 O O . ILE A 1 95 ? 9.542 -2.271 3.206 1.00 96.38 95 ILE A O 1
ATOM 809 N N . LEU A 1 96 ? 10.025 -0.726 1.649 1.00 96.00 96 LEU A N 1
ATOM 810 C CA . LEU A 1 96 ? 10.295 -1.655 0.554 1.00 96.00 96 LEU A CA 1
ATOM 811 C C . LEU A 1 96 ? 11.786 -1.625 0.207 1.00 96.00 96 LEU A C 1
ATOM 813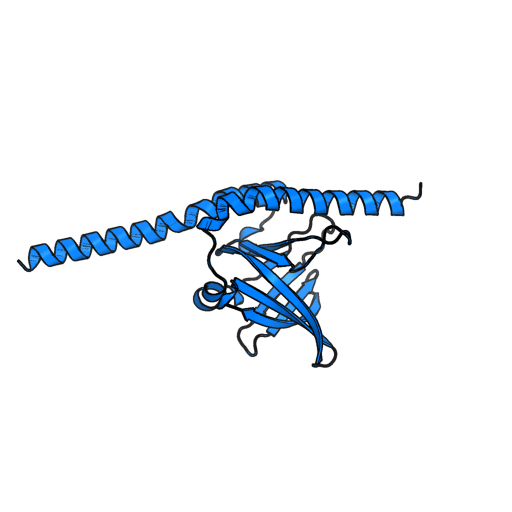 O O . LEU A 1 96 ? 12.332 -0.602 -0.216 1.00 96.00 96 LEU A O 1
ATOM 817 N N . HIS A 1 97 ? 12.457 -2.759 0.369 1.00 95.94 97 HIS A N 1
ATOM 818 C CA . HIS A 1 97 ? 13.866 -2.944 0.049 1.00 95.94 97 HIS A CA 1
ATOM 819 C C . HIS A 1 97 ? 14.036 -3.572 -1.330 1.00 95.94 97 HIS A C 1
ATOM 821 O O . HIS A 1 97 ? 13.562 -4.677 -1.587 1.00 95.94 97 HIS A O 1
ATOM 827 N N . LYS A 1 98 ? 14.807 -2.918 -2.198 1.00 92.88 98 LYS A N 1
ATOM 828 C CA . LYS A 1 98 ? 15.293 -3.479 -3.460 1.00 92.88 98 LYS A CA 1
ATOM 829 C C . LYS A 1 98 ? 16.558 -4.279 -3.235 1.00 92.88 98 LYS A C 1
ATOM 831 O O . LYS A 1 98 ? 17.572 -3.714 -2.816 1.00 92.88 98 LYS A O 1
ATOM 836 N N . LEU A 1 99 ? 16.525 -5.558 -3.598 1.00 91.88 99 LEU A N 1
ATOM 837 C CA . LEU A 1 99 ? 17.700 -6.415 -3.559 1.00 91.88 99 LEU A CA 1
ATOM 838 C C . LEU A 1 99 ? 18.357 -6.522 -4.940 1.00 91.88 99 LEU A C 1
ATOM 840 O O . LEU A 1 99 ? 17.691 -6.657 -5.963 1.00 91.88 99 LEU A O 1
ATOM 844 N N . VAL A 1 100 ? 19.688 -6.494 -4.963 1.00 89.75 100 VAL A N 1
ATOM 845 C CA . VAL A 1 100 ? 20.513 -6.885 -6.116 1.00 89.75 100 VAL A CA 1
ATOM 846 C C . VAL A 1 100 ? 21.624 -7.782 -5.589 1.00 89.75 100 VAL A C 1
ATOM 848 O O . VAL A 1 100 ? 22.330 -7.392 -4.663 1.00 89.75 100 VAL A O 1
ATOM 851 N N . ASN A 1 101 ? 21.764 -8.989 -6.145 1.00 88.75 101 ASN A N 1
ATOM 852 C CA . ASN A 1 101 ? 22.700 -10.010 -5.651 1.00 88.75 101 ASN A CA 1
ATOM 853 C C . ASN A 1 101 ? 22.565 -10.264 -4.137 1.00 88.75 101 ASN A C 1
ATOM 855 O O . ASN A 1 101 ? 23.560 -10.391 -3.436 1.00 88.75 101 ASN A O 1
ATOM 859 N N . ASN A 1 102 ? 21.328 -10.298 -3.633 1.00 86.06 102 ASN A N 1
ATOM 860 C CA . ASN A 1 102 ? 21.004 -10.490 -2.215 1.00 86.06 102 ASN A CA 1
ATOM 861 C C . ASN A 1 102 ? 21.468 -9.368 -1.258 1.00 86.06 102 ASN A C 1
ATOM 863 O O . ASN A 1 102 ? 21.471 -9.555 -0.045 1.00 86.06 102 ASN A O 1
ATOM 867 N N . HIS A 1 103 ? 21.815 -8.188 -1.783 1.00 89.31 103 HIS A N 1
ATOM 868 C CA . HIS A 1 103 ? 22.142 -7.001 -0.990 1.00 89.31 103 HIS A CA 1
ATOM 869 C C . HIS A 1 103 ? 21.130 -5.878 -1.220 1.00 89.31 103 HIS A C 1
ATOM 871 O O . HIS A 1 103 ? 20.688 -5.656 -2.350 1.00 89.31 103 HIS A O 1
ATOM 877 N N . ILE A 1 104 ? 20.795 -5.139 -0.157 1.00 90.19 104 ILE A N 1
ATOM 878 C CA . ILE A 1 104 ? 19.919 -3.963 -0.231 1.00 90.19 104 ILE A CA 1
ATOM 879 C C . ILE A 1 104 ? 20.631 -2.873 -1.031 1.00 90.19 104 ILE A C 1
ATOM 881 O O . ILE A 1 104 ? 21.634 -2.313 -0.593 1.00 90.19 104 ILE A O 1
ATOM 885 N N . LYS A 1 105 ? 20.104 -2.574 -2.219 1.00 92.19 105 LYS A N 1
ATOM 886 C CA . LYS A 1 105 ? 20.607 -1.503 -3.089 1.00 92.19 105 LYS A CA 1
ATOM 887 C C . LYS A 1 105 ? 19.866 -0.191 -2.871 1.00 92.19 105 LYS A C 1
ATOM 889 O O . LYS A 1 105 ? 20.439 0.880 -3.045 1.00 92.19 105 LYS A O 1
ATOM 894 N N . GLN A 1 106 ? 18.586 -0.280 -2.534 1.00 90.88 106 GLN A N 1
ATOM 895 C CA . GLN A 1 106 ? 17.719 0.866 -2.317 1.00 90.88 106 GLN A CA 1
ATOM 896 C C . GLN A 1 106 ? 16.635 0.479 -1.317 1.00 90.88 106 GLN A C 1
ATOM 898 O O . GLN A 1 106 ? 16.148 -0.647 -1.353 1.00 90.88 106 GLN A O 1
ATOM 903 N N . SER A 1 107 ? 16.246 1.423 -0.471 1.00 92.69 107 SER A N 1
ATOM 904 C CA . SER A 1 107 ? 15.086 1.300 0.406 1.00 92.69 107 SER A CA 1
ATOM 905 C C . SER A 1 107 ? 14.160 2.473 0.140 1.00 92.69 107 SER A C 1
ATOM 907 O O . SER A 1 107 ? 14.624 3.602 -0.050 1.00 92.69 107 SER A O 1
ATOM 909 N N . GLU A 1 108 ? 12.864 2.209 0.113 1.00 93.12 108 GLU A N 1
ATOM 910 C CA . GLU A 1 108 ? 11.833 3.222 -0.056 1.00 93.12 108 GLU A CA 1
ATOM 911 C C . GLU A 1 108 ? 10.884 3.149 1.134 1.00 93.12 108 GLU A C 1
ATOM 913 O O . GLU A 1 108 ? 10.348 2.087 1.425 1.00 93.12 108 GLU A O 1
ATOM 918 N N . LEU A 1 109 ? 10.730 4.268 1.840 1.00 94.94 109 LEU A N 1
ATOM 919 C CA . LEU A 1 109 ? 9.820 4.399 2.972 1.00 94.94 109 LEU A CA 1
ATOM 920 C C . LEU A 1 109 ? 8.499 4.989 2.483 1.00 94.94 109 LEU A C 1
ATOM 922 O O . LEU A 1 109 ? 8.503 5.984 1.748 1.00 94.94 109 LEU A O 1
ATOM 926 N N . PHE A 1 110 ? 7.395 4.398 2.920 1.00 96.19 110 PHE A N 1
ATOM 927 C CA . PHE A 1 110 ? 6.047 4.851 2.629 1.00 96.19 110 PHE A CA 1
ATOM 928 C C . PHE A 1 110 ? 5.233 4.967 3.912 1.00 96.19 110 PHE A C 1
ATOM 930 O O . PHE A 1 110 ? 5.238 4.054 4.730 1.00 96.19 110 PHE A O 1
ATOM 937 N N . ASP A 1 111 ? 4.498 6.063 4.045 1.00 95.81 111 ASP A N 1
ATOM 938 C CA . ASP A 1 111 ? 3.484 6.241 5.077 1.00 95.81 111 ASP A CA 1
ATOM 939 C C . ASP A 1 111 ? 2.172 5.604 4.585 1.00 95.81 111 ASP A C 1
ATOM 941 O O . ASP A 1 111 ? 1.778 5.809 3.427 1.00 95.81 111 ASP A O 1
ATOM 945 N N . LEU A 1 112 ? 1.484 4.845 5.440 1.00 96.62 112 LEU A N 1
ATOM 946 C CA . LEU A 1 112 ? 0.160 4.320 5.122 1.00 96.62 112 LEU A CA 1
ATOM 947 C C . LEU A 1 112 ? -0.860 5.461 5.105 1.00 96.62 112 LEU A C 1
ATOM 949 O O . LEU A 1 112 ? -0.962 6.253 6.046 1.00 96.62 112 LEU A O 1
ATOM 953 N N . MET A 1 113 ? -1.627 5.544 4.020 1.00 96.31 113 MET A N 1
ATOM 954 C CA . MET A 1 113 ? -2.662 6.565 3.855 1.00 96.31 113 MET A CA 1
ATOM 955 C C . MET A 1 113 ? -4.067 5.994 3.933 1.00 96.31 113 MET A C 1
ATOM 957 O O . MET A 1 113 ? -4.959 6.674 4.443 1.00 96.31 113 MET A O 1
ATOM 961 N N . PHE A 1 114 ? -4.253 4.789 3.398 1.00 96.31 114 PHE A N 1
ATOM 962 C CA . PHE A 1 114 ? -5.506 4.057 3.464 1.00 96.31 114 PHE A CA 1
ATOM 963 C C . PHE A 1 114 ? -5.263 2.558 3.254 1.00 96.31 114 PHE A C 1
ATOM 965 O O . PHE A 1 114 ? -4.507 2.188 2.354 1.00 96.31 114 PHE A O 1
ATOM 972 N N . LEU A 1 115 ? -5.904 1.715 4.058 1.00 95.88 115 LEU A N 1
ATOM 973 C CA . LEU A 1 115 ? -5.882 0.259 3.940 1.00 95.88 115 LEU A CA 1
ATOM 974 C C . LEU A 1 115 ? -7.268 -0.309 4.246 1.00 95.88 115 LEU A C 1
ATOM 976 O O . LEU A 1 115 ? -7.866 0.045 5.261 1.00 95.88 115 LEU A O 1
ATOM 980 N N . ASN A 1 116 ? -7.745 -1.201 3.386 1.00 93.88 116 ASN A N 1
ATOM 981 C CA . ASN A 1 116 ? -8.813 -2.156 3.667 1.00 93.88 116 ASN A CA 1
ATOM 982 C C . ASN A 1 116 ? -8.632 -3.394 2.765 1.00 93.88 116 ASN A C 1
ATOM 984 O O . ASN A 1 116 ? -7.622 -3.518 2.072 1.00 93.88 116 ASN A O 1
ATOM 988 N N . GLY A 1 117 ? -9.612 -4.301 2.734 1.00 92.56 117 GLY A N 1
ATOM 989 C CA . GLY A 1 117 ? -9.538 -5.517 1.909 1.00 92.56 117 GLY A CA 1
ATOM 990 C C . GLY A 1 117 ? -9.468 -5.287 0.390 1.00 92.56 117 GLY A C 1
ATOM 991 O O . GLY A 1 117 ? -9.055 -6.189 -0.342 1.00 92.56 117 GLY A O 1
ATOM 992 N N . ASP A 1 118 ? -9.835 -4.090 -0.073 1.00 94.75 118 ASP A N 1
ATOM 993 C CA . ASP A 1 118 ? -9.915 -3.732 -1.492 1.00 94.75 118 ASP A CA 1
ATOM 994 C C . ASP A 1 118 ? -8.777 -2.810 -1.940 1.00 94.75 118 ASP A C 1
ATOM 996 O O . ASP A 1 118 ? -8.328 -2.893 -3.081 1.00 94.75 118 ASP A O 1
ATOM 1000 N N . PHE A 1 119 ? -8.299 -1.932 -1.059 1.00 96.62 119 PHE A N 1
ATOM 1001 C CA . PHE A 1 119 ? -7.391 -0.844 -1.391 1.00 96.62 119 PHE A CA 1
ATOM 1002 C C . PHE A 1 119 ? -6.217 -0.771 -0.426 1.00 96.62 119 PHE A C 1
ATOM 1004 O O . PHE A 1 119 ? -6.382 -0.798 0.793 1.00 96.62 119 PHE A O 1
ATOM 1011 N N . PHE A 1 120 ? -5.033 -0.552 -0.990 1.00 97.19 120 PHE A N 1
ATOM 1012 C CA . PHE A 1 120 ? -3.813 -0.286 -0.248 1.00 97.19 120 PHE A CA 1
ATOM 1013 C C . PHE A 1 120 ? -3.119 0.943 -0.839 1.00 97.19 120 PHE A C 1
ATOM 1015 O O . PHE A 1 120 ? -2.516 0.902 -1.913 1.00 97.19 120 PHE A O 1
ATOM 1022 N N . VAL A 1 121 ? -3.234 2.067 -0.132 1.00 97.38 121 VAL A N 1
ATOM 1023 C CA . VAL A 1 121 ? -2.722 3.369 -0.561 1.00 97.38 121 VAL A CA 1
ATOM 1024 C C . VAL A 1 121 ? -1.553 3.782 0.312 1.00 97.38 121 VAL A C 1
ATOM 1026 O O . VAL A 1 121 ? -1.684 4.044 1.512 1.00 97.38 121 VAL A O 1
ATOM 1029 N N . LEU A 1 122 ? -0.402 3.899 -0.332 1.00 96.94 122 LEU A N 1
ATOM 1030 C CA . LEU A 1 122 ? 0.858 4.270 0.282 1.00 96.94 122 LEU A CA 1
ATOM 1031 C C . LEU A 1 122 ? 1.300 5.636 -0.225 1.00 96.94 122 LEU A C 1
ATOM 1033 O O . LEU A 1 122 ? 1.247 5.920 -1.420 1.00 96.94 122 LEU A O 1
ATOM 1037 N N . LYS A 1 123 ? 1.787 6.493 0.667 1.00 95.31 123 LYS A N 1
ATOM 1038 C CA . LYS A 1 123 ? 2.418 7.759 0.295 1.00 95.31 123 LYS A CA 1
ATOM 1039 C C . LYS A 1 123 ? 3.906 7.649 0.499 1.00 95.31 123 LYS A C 1
ATOM 1041 O O . LYS A 1 123 ? 4.373 7.414 1.607 1.00 95.31 123 LYS A O 1
ATOM 1046 N N . LYS A 1 124 ? 4.670 7.869 -0.560 1.00 92.62 124 LYS A N 1
ATOM 1047 C CA . LYS A 1 124 ? 6.121 7.812 -0.450 1.00 92.62 124 LYS A CA 1
ATOM 1048 C C . LYS A 1 124 ? 6.635 8.968 0.412 1.00 92.62 124 LYS A C 1
ATOM 1050 O O . LYS A 1 124 ? 6.195 10.113 0.279 1.00 92.62 124 LYS A O 1
ATOM 1055 N N . HIS A 1 125 ? 7.550 8.652 1.322 1.00 86.69 125 HIS A N 1
ATOM 1056 C CA . HIS A 1 125 ? 8.086 9.613 2.273 1.00 86.69 125 HIS A CA 1
ATOM 1057 C C . HIS A 1 125 ? 9.093 10.562 1.593 1.00 86.69 125 HIS A C 1
ATOM 1059 O O . HIS A 1 125 ? 10.001 10.136 0.870 1.00 86.69 125 HIS A O 1
ATOM 1065 N N . GLY A 1 126 ? 8.963 11.868 1.851 1.00 78.38 126 GLY A N 1
ATOM 1066 C CA . GLY A 1 126 ? 9.842 12.924 1.331 1.00 78.38 126 GLY A CA 1
ATOM 1067 C C . GLY A 1 126 ? 9.158 13.926 0.388 1.00 78.38 126 GLY A C 1
ATOM 1068 O O . GLY A 1 126 ? 7.949 13.911 0.177 1.00 78.38 126 GLY A O 1
ATOM 1069 N N . ASN A 1 127 ? 9.940 14.858 -0.172 1.00 63.25 127 ASN A N 1
ATOM 1070 C CA . ASN A 1 127 ? 9.421 15.897 -1.068 1.00 63.25 127 ASN A CA 1
ATOM 1071 C C . ASN A 1 127 ? 9.465 15.422 -2.532 1.00 63.25 127 ASN A C 1
ATOM 1073 O O . ASN A 1 127 ? 10.545 15.271 -3.107 1.00 63.25 127 ASN A O 1
ATOM 1077 N N . HIS A 1 128 ? 8.301 15.133 -3.121 1.00 63.72 128 HIS A N 1
ATOM 1078 C CA . HIS A 1 128 ? 8.182 14.556 -4.473 1.00 63.72 128 HIS A CA 1
ATOM 1079 C C . HIS A 1 128 ? 7.695 15.546 -5.533 1.00 63.72 128 HIS A C 1
ATOM 1081 O O . HIS A 1 128 ? 7.928 15.321 -6.721 1.00 63.72 128 HIS A O 1
ATOM 1087 N N . LYS A 1 129 ? 7.159 16.703 -5.111 1.00 54.09 129 LYS A N 1
ATOM 1088 C CA . LYS A 1 129 ? 6.691 17.764 -6.019 1.00 54.09 129 LYS A CA 1
ATOM 1089 C C . LYS A 1 129 ? 7.780 18.272 -6.972 1.00 54.09 129 LYS A C 1
ATOM 1091 O O . LYS A 1 129 ? 7.464 18.744 -8.052 1.00 54.09 129 LYS A O 1
ATOM 1096 N N . SER A 1 130 ? 9.060 18.163 -6.605 1.00 51.94 130 SER A N 1
ATOM 1097 C CA . SER A 1 130 ? 10.174 18.659 -7.424 1.00 51.94 130 SER A CA 1
ATOM 1098 C C . SER A 1 130 ? 10.703 17.676 -8.476 1.00 51.94 130 SER A C 1
ATOM 1100 O O . SER A 1 130 ? 11.636 18.030 -9.193 1.00 51.94 130 SER A O 1
ATOM 1102 N N . ARG A 1 131 ? 10.179 16.440 -8.561 1.00 56.66 131 ARG A N 1
ATOM 1103 C CA . ARG A 1 131 ? 10.769 15.371 -9.399 1.00 56.66 131 ARG A CA 1
ATOM 1104 C C . ARG A 1 131 ? 9.811 14.700 -10.389 1.00 56.66 131 ARG A C 1
ATOM 1106 O O . ARG A 1 131 ? 10.218 13.712 -10.992 1.00 56.66 131 ARG A O 1
ATOM 1113 N N . GLY A 1 132 ? 8.573 15.185 -10.532 1.00 59.97 132 GLY A N 1
ATOM 1114 C CA . GLY A 1 132 ? 7.592 14.615 -11.473 1.00 59.97 132 GLY A CA 1
ATOM 1115 C C . GLY A 1 132 ? 7.256 13.140 -11.209 1.00 59.97 132 GLY A C 1
ATOM 1116 O O . GLY A 1 132 ? 6.902 12.405 -12.123 1.00 59.97 132 GLY A O 1
ATOM 1117 N N . LYS A 1 133 ? 7.440 12.673 -9.967 1.00 70.38 133 LYS A N 1
ATOM 1118 C CA . LYS A 1 133 ? 7.117 11.301 -9.557 1.00 70.38 133 LYS A CA 1
ATOM 1119 C C . LYS A 1 133 ? 5.798 11.303 -8.802 1.00 70.38 133 LYS A C 1
ATOM 1121 O O . LYS A 1 133 ? 5.604 12.193 -7.976 1.00 70.38 133 LYS A O 1
ATOM 1126 N N . SER A 1 134 ? 4.984 10.274 -9.045 1.00 79.88 134 SER A N 1
ATOM 1127 C CA . SER A 1 134 ? 3.758 10.022 -8.284 1.00 79.88 134 SER A CA 1
ATOM 1128 C C . SER A 1 134 ? 4.060 10.046 -6.789 1.00 79.88 134 SER A C 1
ATOM 1130 O O . SER A 1 134 ? 5.023 9.416 -6.324 1.00 79.88 134 SER A O 1
ATOM 1132 N N . LYS A 1 135 ? 3.271 10.817 -6.050 1.00 88.19 135 LYS A N 1
ATOM 1133 C CA . LYS A 1 135 ? 3.348 10.923 -4.593 1.00 88.19 135 LYS A CA 1
ATOM 1134 C C . LYS A 1 135 ? 2.782 9.671 -3.933 1.00 88.19 135 LYS A C 1
ATOM 1136 O O . LYS A 1 135 ? 3.306 9.245 -2.897 1.00 88.19 135 LYS A O 1
ATOM 1141 N N . TYR A 1 136 ? 1.741 9.106 -4.536 1.00 94.12 136 TYR A N 1
ATOM 1142 C CA . TYR A 1 136 ? 1.059 7.921 -4.048 1.00 94.12 136 TYR A CA 1
ATOM 1143 C C . TYR A 1 136 ? 1.412 6.676 -4.865 1.00 94.12 136 TYR A C 1
ATOM 1145 O O . TYR A 1 136 ? 1.647 6.728 -6.074 1.00 94.12 136 TYR A O 1
ATOM 1153 N N . LEU A 1 137 ? 1.439 5.550 -4.165 1.00 95.19 137 LEU A N 1
ATOM 1154 C CA . LEU A 1 137 ? 1.339 4.210 -4.711 1.00 95.19 137 LEU A CA 1
ATOM 1155 C C . LEU A 1 137 ? -0.060 3.707 -4.338 1.00 95.19 137 LEU A C 1
ATOM 1157 O O . LEU A 1 137 ? -0.295 3.306 -3.199 1.00 95.19 137 LEU A O 1
ATOM 1161 N N . LEU A 1 138 ? -0.992 3.829 -5.283 1.00 96.19 138 LEU A N 1
ATOM 1162 C CA . LEU A 1 138 ? -2.346 3.298 -5.172 1.00 96.19 138 LEU A CA 1
ATOM 1163 C C . LEU A 1 138 ? -2.336 1.864 -5.688 1.00 96.19 138 LEU A C 1
ATOM 1165 O O . LEU A 1 138 ? -2.008 1.631 -6.853 1.00 96.19 138 LEU A O 1
ATOM 1169 N N . MET A 1 139 ? -2.694 0.925 -4.822 1.00 97.19 139 MET A N 1
ATOM 1170 C CA . MET A 1 139 ? -2.882 -0.465 -5.193 1.00 97.19 139 MET A CA 1
ATOM 1171 C C . MET A 1 139 ? -4.291 -0.927 -4.854 1.00 97.19 139 MET A C 1
ATOM 1173 O O . MET A 1 139 ? -4.880 -0.489 -3.862 1.00 97.19 139 MET A O 1
ATOM 1177 N N . VAL A 1 140 ? -4.806 -1.832 -5.675 1.00 96.38 140 VAL A N 1
ATOM 1178 C CA . VAL A 1 140 ? -6.138 -2.420 -5.538 1.00 96.38 140 VAL A CA 1
ATOM 1179 C C . VAL A 1 140 ? -6.010 -3.929 -5.561 1.00 96.38 140 VAL A C 1
ATOM 1181 O O . VAL A 1 140 ? -5.154 -4.477 -6.253 1.00 96.38 140 VAL A O 1
ATOM 1184 N N . ASN A 1 141 ? -6.833 -4.604 -4.775 1.00 95.31 141 ASN A N 1
ATOM 1185 C CA . ASN A 1 141 ? -6.962 -6.045 -4.847 1.00 95.31 141 ASN A CA 1
ATOM 1186 C C . ASN A 1 141 ? -7.347 -6.455 -6.280 1.00 95.31 141 ASN A C 1
ATOM 1188 O O . ASN A 1 141 ? -8.296 -5.918 -6.850 1.00 95.31 141 ASN A O 1
ATOM 1192 N N . GLU A 1 142 ? -6.610 -7.400 -6.861 1.00 93.12 142 GLU A N 1
ATOM 1193 C CA . GLU A 1 142 ? -6.866 -7.942 -8.201 1.00 93.12 142 GLU A CA 1
ATOM 1194 C C . GLU A 1 142 ? -8.334 -8.367 -8.392 1.00 93.12 142 GLU A C 1
ATOM 1196 O O . GLU A 1 142 ? -8.919 -8.080 -9.435 1.00 93.12 142 GLU A O 1
ATOM 1201 N N . ASP A 1 143 ? -8.956 -8.954 -7.363 1.00 91.00 143 ASP A N 1
ATOM 1202 C CA . ASP A 1 143 ? -10.361 -9.389 -7.403 1.00 91.00 143 ASP A CA 1
ATOM 1203 C C . ASP A 1 143 ? -11.351 -8.211 -7.512 1.00 91.00 143 ASP A C 1
ATOM 1205 O O . ASP A 1 143 ? -12.462 -8.366 -8.025 1.00 91.00 143 ASP A O 1
ATOM 1209 N N . THR A 1 144 ? -10.947 -7.031 -7.040 1.00 89.44 144 THR A N 1
ATOM 1210 C CA . THR A 1 144 ? -11.756 -5.805 -6.993 1.00 89.44 144 THR A CA 1
ATOM 1211 C C . THR A 1 144 ? -11.517 -4.910 -8.208 1.00 89.44 144 THR A C 1
ATOM 1213 O O . THR A 1 144 ? -12.430 -4.202 -8.629 1.00 89.44 144 THR A O 1
ATOM 1216 N N . MET A 1 145 ? -10.314 -4.955 -8.794 1.00 86.19 145 MET A N 1
ATOM 1217 C CA . MET A 1 145 ? -9.936 -4.168 -9.974 1.00 86.19 145 MET A CA 1
ATOM 1218 C C . MET A 1 145 ? -10.906 -4.401 -11.146 1.00 86.19 145 MET A C 1
ATOM 1220 O O . MET A 1 145 ? -11.388 -3.441 -11.745 1.00 86.19 145 MET A O 1
ATOM 1224 N N . GLY A 1 146 ? -11.220 -5.669 -11.445 1.00 80.44 146 GLY A N 1
ATOM 1225 C CA . GLY A 1 146 ? -12.103 -6.040 -12.555 1.00 80.44 146 GLY A CA 1
ATOM 1226 C C . GLY A 1 146 ? -11.730 -5.339 -13.870 1.00 80.44 146 GLY A C 1
ATOM 1227 O O . GLY A 1 146 ? -10.553 -5.229 -14.203 1.00 80.44 146 GLY A O 1
ATOM 1228 N N . ASP A 1 147 ? -12.744 -4.835 -14.576 1.00 80.38 147 ASP A N 1
ATOM 1229 C CA . ASP A 1 147 ? -12.604 -4.019 -15.794 1.00 80.38 147 ASP A CA 1
ATOM 1230 C C . ASP A 1 147 ? -12.844 -2.516 -15.520 1.00 80.38 147 ASP A C 1
ATOM 1232 O O . ASP A 1 147 ? -13.239 -1.776 -16.421 1.00 80.38 147 ASP A O 1
ATOM 1236 N N . LEU A 1 148 ? -12.687 -2.063 -14.269 1.00 86.19 148 LEU A N 1
ATOM 1237 C CA . LEU A 1 148 ? -13.002 -0.682 -13.894 1.00 86.19 148 LEU A CA 1
ATOM 1238 C C . LEU A 1 148 ? -11.988 0.303 -14.481 1.00 86.19 148 LEU A C 1
ATOM 1240 O O . LEU A 1 148 ? -10.773 0.131 -14.354 1.00 86.19 148 LEU A O 1
ATOM 1244 N N . GLU A 1 149 ? -12.498 1.395 -15.047 1.00 90.00 149 GLU A N 1
ATOM 1245 C CA . GLU A 1 149 ? -11.666 2.547 -15.386 1.00 90.00 149 GLU A CA 1
ATOM 1246 C C . GLU A 1 149 ? -11.195 3.260 -14.108 1.00 90.00 149 GLU A C 1
ATOM 1248 O O . GLU A 1 149 ? -11.818 3.174 -13.047 1.00 90.00 149 GLU A O 1
ATOM 1253 N N . ILE A 1 150 ? -10.082 3.993 -14.192 1.00 91.19 150 ILE A N 1
ATOM 1254 C CA . ILE A 1 150 ? -9.457 4.635 -13.021 1.00 91.19 150 ILE A CA 1
ATOM 1255 C C . ILE A 1 150 ? -10.434 5.583 -12.313 1.00 91.19 150 ILE A C 1
ATOM 1257 O O . ILE A 1 150 ? -10.477 5.630 -11.086 1.00 91.19 150 ILE A O 1
ATOM 1261 N N . GLU A 1 151 ? -11.248 6.313 -13.068 1.00 91.56 151 GLU A N 1
ATOM 1262 C CA . GLU A 1 151 ? -12.250 7.237 -12.530 1.00 91.56 151 GLU A CA 1
ATOM 1263 C C . GLU A 1 151 ? -13.331 6.502 -11.726 1.00 91.56 151 GLU A C 1
ATOM 1265 O O . GLU A 1 151 ? -13.678 6.911 -10.613 1.00 91.56 151 GLU A O 1
ATOM 1270 N N . GLU A 1 152 ? -13.819 5.373 -12.246 1.00 92.88 152 GLU A N 1
ATOM 1271 C CA . GLU A 1 152 ? -14.780 4.513 -11.553 1.00 92.88 152 GLU A CA 1
ATOM 1272 C C . GLU A 1 152 ? -14.165 3.902 -10.293 1.00 92.88 152 GLU A C 1
ATOM 1274 O O . GLU A 1 152 ? -14.804 3.859 -9.239 1.00 92.88 152 GLU A O 1
ATOM 1279 N N . LEU A 1 153 ? -12.900 3.490 -10.381 1.00 93.62 153 LEU A N 1
ATOM 1280 C CA . LEU A 1 153 ? -12.145 2.913 -9.280 1.00 93.62 153 LEU A CA 1
ATOM 1281 C C . LEU A 1 153 ? -11.922 3.913 -8.140 1.00 93.62 153 LEU A C 1
ATOM 1283 O O . LEU A 1 153 ? -12.058 3.559 -6.970 1.00 93.62 153 LEU A O 1
ATOM 1287 N N . LEU A 1 154 ? -11.634 5.177 -8.461 1.00 94.19 154 LEU A N 1
ATOM 1288 C CA . LEU A 1 154 ? -11.516 6.252 -7.472 1.00 94.19 154 LEU A CA 1
ATOM 1289 C C . LEU A 1 154 ? -12.871 6.576 -6.827 1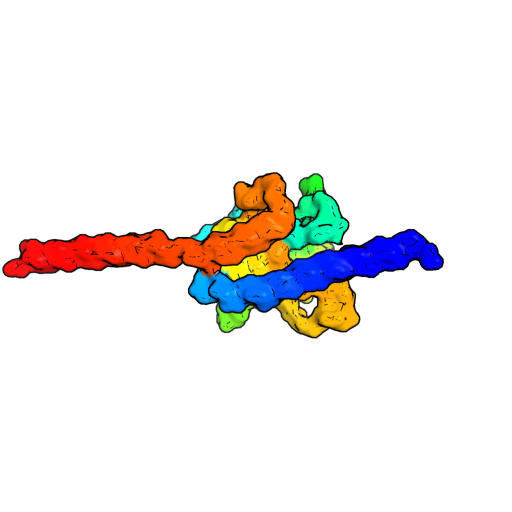.00 94.19 154 LEU A C 1
ATOM 1291 O O . LEU A 1 154 ? -12.944 6.777 -5.612 1.00 94.19 154 LEU A O 1
ATOM 1295 N N . GLY A 1 155 ? -13.956 6.552 -7.606 1.00 93.06 155 GLY A N 1
ATOM 1296 C CA . GLY A 1 155 ? -15.314 6.640 -7.063 1.00 93.06 155 GLY A CA 1
ATOM 1297 C C . GLY A 1 155 ? -15.656 5.462 -6.142 1.00 93.06 155 GLY A C 1
ATOM 1298 O O . GLY A 1 155 ? -16.304 5.639 -5.104 1.00 93.06 155 GLY A O 1
ATOM 1299 N N . TYR A 1 156 ? -15.186 4.258 -6.481 1.00 92.69 156 TYR A N 1
ATOM 1300 C CA . TYR A 1 156 ? -15.336 3.072 -5.641 1.00 92.69 156 TYR A CA 1
ATOM 1301 C C . TYR A 1 156 ? -14.519 3.186 -4.347 1.00 92.69 156 TYR A C 1
ATOM 1303 O O . TYR A 1 156 ? -15.076 2.936 -3.280 1.00 92.69 156 TYR A O 1
ATOM 1311 N N . LEU A 1 157 ? -13.273 3.669 -4.403 1.00 93.88 157 LEU A N 1
ATOM 1312 C CA . LEU A 1 157 ? -12.439 3.954 -3.227 1.00 93.88 157 LEU A CA 1
ATOM 1313 C C . LEU A 1 157 ? -13.146 4.893 -2.242 1.00 93.88 157 LEU A C 1
ATOM 1315 O O . LEU A 1 157 ? -13.208 4.612 -1.044 1.00 93.88 157 LEU A O 1
ATOM 1319 N N . GLU A 1 158 ? -13.718 5.994 -2.734 1.00 92.44 158 GLU A N 1
ATOM 1320 C CA . GLU A 1 158 ? -14.421 6.955 -1.880 1.00 92.44 158 GLU A CA 1
ATOM 1321 C C . GLU A 1 158 ? -15.656 6.343 -1.197 1.00 92.44 158 GLU A C 1
ATOM 1323 O O . GLU A 1 158 ? -15.956 6.651 -0.037 1.00 92.44 158 GLU A O 1
ATOM 1328 N N . LYS A 1 159 ? -16.376 5.473 -1.912 1.00 88.12 159 LYS A N 1
ATOM 1329 C CA . LYS A 1 159 ? -17.608 4.837 -1.435 1.00 88.12 159 LYS A CA 1
ATOM 1330 C C . LYS A 1 159 ? -17.338 3.676 -0.481 1.00 88.12 159 LYS A C 1
ATOM 1332 O O . LYS A 1 159 ? -17.985 3.582 0.564 1.00 88.12 159 LYS A O 1
ATOM 1337 N N . GLU A 1 160 ? -16.443 2.769 -0.855 1.00 80.31 160 GLU A N 1
ATOM 1338 C CA . GLU A 1 160 ? -16.148 1.558 -0.086 1.00 80.31 160 GLU A CA 1
ATOM 1339 C C . GLU A 1 160 ? -15.346 1.879 1.165 1.00 80.31 160 GLU A C 1
ATOM 1341 O O . GLU A 1 160 ? -15.620 1.328 2.232 1.00 80.31 160 GLU A O 1
ATOM 1346 N N . GLY A 1 161 ? -14.498 2.908 1.083 1.00 71.44 161 GLY A N 1
ATOM 1347 C CA . GLY A 1 161 ? -13.815 3.463 2.235 1.00 71.44 161 GLY A CA 1
ATOM 1348 C C . GLY A 1 161 ? -14.743 3.980 3.331 1.00 71.44 161 GLY A C 1
ATOM 1349 O O . GLY A 1 161 ? -14.232 4.439 4.330 1.00 71.44 161 GLY A O 1
ATOM 1350 N N . GLN A 1 162 ? -16.076 3.930 3.201 1.00 70.88 162 GLN A N 1
ATOM 1351 C CA . GLN A 1 162 ? -17.033 4.292 4.255 1.00 70.88 162 GLN A CA 1
ATOM 1352 C C . GLN A 1 162 ? -17.827 3.111 4.843 1.00 70.88 162 GLN A C 1
ATOM 1354 O O . GLN A 1 162 ? -18.602 3.319 5.781 1.00 70.88 162 GLN A O 1
ATOM 1359 N N . LYS A 1 163 ? -17.700 1.890 4.305 1.00 66.00 163 LYS A N 1
ATOM 1360 C CA . LYS A 1 163 ? -18.648 0.792 4.583 1.00 66.00 163 LYS A CA 1
ATOM 1361 C C . LYS A 1 163 ? -18.233 -0.196 5.673 1.00 66.00 163 LYS A C 1
ATOM 1363 O O . LYS A 1 163 ? -19.126 -0.742 6.330 1.00 66.00 163 LYS A O 1
ATOM 1368 N N . ASP A 1 164 ? -16.942 -0.427 5.905 1.00 59.78 164 ASP A N 1
ATOM 1369 C CA . ASP A 1 164 ? -16.504 -1.580 6.714 1.00 59.78 164 ASP A CA 1
ATOM 1370 C C . ASP A 1 164 ? -16.871 -1.508 8.207 1.00 59.78 164 ASP A C 1
ATOM 1372 O O . ASP A 1 164 ? -17.067 -2.532 8.867 1.00 59.78 164 ASP A O 1
ATOM 1376 N N . TYR A 1 165 ? -17.138 -0.319 8.746 1.00 55.25 165 TYR A N 1
ATOM 1377 C CA . TYR A 1 165 ? -17.540 -0.169 10.150 1.00 55.25 165 TYR A CA 1
ATOM 1378 C C . TYR A 1 165 ? -18.957 -0.674 10.456 1.00 55.25 165 TYR A C 1
ATOM 1380 O O . TYR A 1 165 ? -19.269 -1.015 11.599 1.00 55.25 165 TYR A O 1
ATOM 1388 N N . GLY A 1 166 ? -19.834 -0.745 9.448 1.00 56.12 166 GLY A N 1
ATOM 1389 C CA . GLY A 1 166 ? -21.223 -1.164 9.645 1.00 56.12 166 GLY A CA 1
ATOM 1390 C C . GLY A 1 166 ? -21.344 -2.617 10.112 1.00 56.12 166 GLY A C 1
ATOM 1391 O O . GLY A 1 166 ? -22.167 -2.922 10.976 1.00 56.12 166 GLY A O 1
ATOM 1392 N N . LYS A 1 167 ? -20.499 -3.515 9.588 1.00 56.41 167 LYS A N 1
ATOM 1393 C CA . LYS A 1 167 ? -20.539 -4.950 9.917 1.00 56.41 167 LYS A CA 1
ATOM 1394 C C . LYS A 1 167 ? -19.982 -5.230 11.314 1.00 56.41 167 LYS A C 1
ATOM 1396 O O . LYS A 1 167 ? -20.631 -5.928 12.092 1.00 56.41 167 LYS A O 1
ATOM 1401 N N . THR A 1 168 ? -18.839 -4.639 11.663 1.00 61.09 168 THR A N 1
ATOM 1402 C CA . THR A 1 168 ? -18.199 -4.832 12.976 1.00 61.09 168 THR A CA 1
ATOM 1403 C C . THR A 1 168 ? -19.038 -4.248 14.112 1.00 61.09 168 THR A C 1
ATOM 1405 O O . THR A 1 168 ? -19.234 -4.909 15.133 1.00 61.09 168 THR A O 1
ATOM 1408 N N . VAL A 1 169 ? -19.628 -3.060 13.922 1.00 65.38 169 VAL A N 1
ATOM 1409 C CA . VAL A 1 169 ? -20.556 -2.479 14.908 1.00 65.38 169 VAL A CA 1
ATOM 1410 C C . VAL A 1 169 ? -21.807 -3.342 15.063 1.00 65.38 169 VAL A C 1
ATOM 1412 O O . VAL A 1 169 ? -22.250 -3.560 16.188 1.00 65.38 169 VAL A O 1
ATOM 1415 N N . MET A 1 170 ? -22.359 -3.885 13.972 1.00 71.25 170 MET A N 1
ATOM 1416 C CA . MET A 1 170 ? -23.541 -4.750 14.052 1.00 71.25 170 MET A CA 1
ATOM 1417 C C . MET A 1 170 ? -23.249 -6.041 14.832 1.00 71.25 170 MET A C 1
ATOM 1419 O O . MET A 1 170 ? -24.019 -6.390 15.725 1.00 71.25 170 MET A O 1
ATOM 1423 N N . ILE A 1 171 ? -22.102 -6.686 14.592 1.00 82.00 171 ILE A N 1
ATOM 1424 C CA . ILE A 1 171 ? -21.652 -7.850 15.375 1.00 82.00 171 ILE A CA 1
ATOM 1425 C C . ILE A 1 171 ? -21.489 -7.481 16.855 1.00 82.00 171 ILE A C 1
ATOM 1427 O O . ILE A 1 171 ? -21.999 -8.191 17.722 1.00 82.00 171 ILE A O 1
ATOM 1431 N N . GLY A 1 172 ? -20.841 -6.350 17.156 1.00 82.88 172 GLY A N 1
ATOM 1432 C CA . GLY A 1 172 ? -20.675 -5.867 18.530 1.00 82.88 172 GLY A CA 1
ATOM 1433 C C . GLY A 1 172 ? -22.009 -5.630 19.246 1.00 82.88 172 G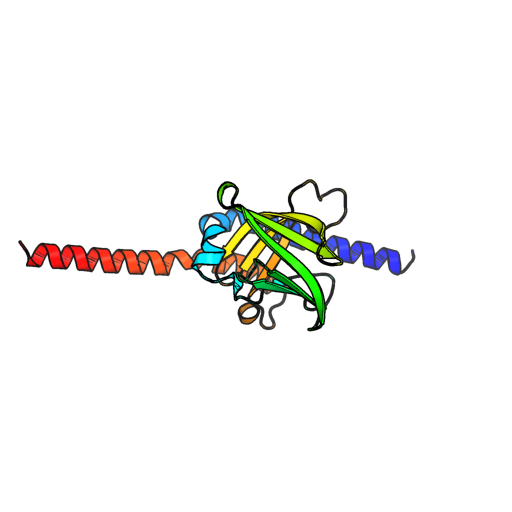LY A C 1
ATOM 1434 O O . GLY A 1 172 ? -22.180 -6.049 20.391 1.00 82.88 172 GLY A O 1
ATOM 1435 N N . VAL A 1 173 ? -22.988 -5.029 18.562 1.00 87.88 173 VAL A N 1
ATOM 1436 C CA . VAL A 1 173 ? -24.346 -4.821 19.093 1.00 87.88 173 VAL A CA 1
ATOM 1437 C C . VAL A 1 173 ? -25.057 -6.152 19.334 1.00 87.88 173 VAL A C 1
ATOM 1439 O O . VAL A 1 173 ? -25.673 -6.324 20.384 1.00 87.88 173 VAL A O 1
ATOM 1442 N N . VAL A 1 174 ? -24.948 -7.116 18.417 1.00 91.50 174 VAL A N 1
ATOM 1443 C CA . VAL A 1 174 ? -25.544 -8.451 18.593 1.00 91.50 174 VAL A CA 1
ATOM 1444 C C . VAL A 1 174 ? -24.946 -9.162 19.809 1.00 91.50 174 VAL A C 1
ATOM 1446 O O . VAL A 1 174 ? -25.696 -9.688 20.632 1.00 91.50 174 VAL A O 1
ATOM 1449 N N . ILE A 1 175 ? -23.620 -9.128 19.978 1.00 94.38 175 ILE A N 1
ATOM 1450 C CA . ILE A 1 175 ? -22.944 -9.710 21.148 1.00 94.38 175 ILE A CA 1
ATOM 1451 C C . ILE A 1 175 ? -23.413 -9.028 22.439 1.00 94.38 175 ILE A C 1
ATOM 1453 O O . ILE A 1 175 ? -23.753 -9.714 23.403 1.00 94.38 175 ILE A O 1
ATOM 1457 N N . LEU A 1 176 ? -23.494 -7.693 22.458 1.00 94.38 176 LEU A N 1
ATOM 1458 C CA . LEU A 1 176 ? -23.985 -6.936 23.612 1.00 94.38 176 LEU A CA 1
ATOM 1459 C C . LEU A 1 176 ? -25.419 -7.344 23.987 1.00 94.38 176 LEU A C 1
ATOM 1461 O O . LEU A 1 176 ? -25.701 -7.582 25.161 1.00 94.38 176 LEU A O 1
ATOM 1465 N N . VAL A 1 177 ? -26.314 -7.466 23.002 1.00 95.38 177 VAL A N 1
ATOM 1466 C CA . VAL A 1 177 ? -27.706 -7.893 23.217 1.00 95.38 177 VAL A CA 1
ATOM 1467 C C . VAL A 1 177 ? -27.766 -9.306 23.804 1.00 95.38 177 VAL A C 1
ATOM 1469 O O . VAL A 1 177 ? -28.525 -9.537 24.745 1.00 95.38 177 VAL A O 1
ATOM 1472 N N . ILE A 1 178 ? -26.941 -10.235 23.307 1.00 95.88 178 ILE A N 1
ATOM 1473 C CA . ILE A 1 178 ? -26.852 -11.600 23.847 1.00 95.88 178 ILE A CA 1
ATOM 1474 C C . ILE A 1 178 ? -26.381 -11.578 25.307 1.00 95.88 178 ILE A C 1
ATOM 1476 O O . ILE A 1 178 ? -26.986 -12.239 26.150 1.00 95.88 178 ILE A O 1
ATOM 1480 N N . LEU A 1 179 ? -25.347 -10.796 25.634 1.00 96.06 179 LEU A N 1
ATOM 1481 C CA . LEU A 1 179 ? -24.830 -10.687 27.003 1.00 96.06 179 LEU A CA 1
ATOM 1482 C C . LEU A 1 179 ? -25.870 -10.109 27.972 1.00 96.06 179 LEU A C 1
ATOM 1484 O O . LEU A 1 179 ? -26.045 -10.643 29.067 1.00 96.06 179 LEU A O 1
ATOM 1488 N N . VAL A 1 180 ? -26.595 -9.062 27.564 1.00 96.00 180 VAL A N 1
ATOM 1489 C CA . VAL A 1 180 ? -27.684 -8.473 28.364 1.00 96.00 180 VAL A CA 1
ATOM 1490 C C . VAL A 1 180 ? -28.808 -9.485 28.583 1.00 96.00 180 VAL A C 1
ATOM 1492 O O . VAL A 1 180 ? -29.299 -9.626 29.702 1.00 96.00 180 VAL A O 1
ATOM 1495 N N . PHE A 1 181 ? -29.197 -10.221 27.539 1.00 96.12 181 PHE A N 1
ATOM 1496 C CA . PHE A 1 181 ? -30.227 -11.250 27.648 1.00 96.12 181 PHE A CA 1
ATOM 1497 C C . PHE A 1 181 ? -29.821 -12.369 28.616 1.00 96.12 181 PHE A C 1
ATOM 1499 O O . PHE A 1 181 ? -30.612 -12.747 29.478 1.00 96.12 181 PHE A O 1
ATOM 1506 N N . LEU A 1 182 ? -28.582 -12.863 28.525 1.00 96.00 182 LEU A N 1
ATOM 1507 C CA . LEU A 1 182 ? -28.057 -13.882 29.439 1.00 96.00 182 LEU A CA 1
ATOM 1508 C C . LEU A 1 182 ? -28.018 -13.389 30.891 1.00 96.00 182 LEU A C 1
ATOM 1510 O O . LEU A 1 182 ? -28.402 -14.129 31.793 1.00 96.00 182 LEU A O 1
ATOM 1514 N N . PHE A 1 183 ? -27.609 -12.138 31.122 1.00 95.75 183 PHE A N 1
ATOM 1515 C CA . PHE A 1 183 ? -27.593 -11.534 32.457 1.00 95.75 183 PHE A CA 1
ATOM 1516 C C . PHE A 1 183 ? -28.995 -11.466 33.087 1.00 95.75 183 PHE A C 1
ATOM 1518 O O . PHE A 1 183 ? -29.158 -11.783 34.265 1.00 95.75 183 PHE A O 1
ATOM 1525 N N . LEU A 1 184 ? -30.017 -11.125 32.294 1.00 92.94 184 LEU A N 1
ATOM 1526 C CA . LEU A 1 184 ? -31.413 -11.086 32.744 1.00 92.94 184 LEU A CA 1
ATOM 1527 C C . LEU A 1 184 ? -31.996 -12.471 33.063 1.00 92.94 184 LEU A C 1
ATOM 1529 O O . LEU A 1 184 ? -32.901 -12.554 33.880 1.00 92.94 184 LEU A O 1
ATOM 1533 N N . GLN A 1 185 ? -31.510 -13.547 32.437 1.00 90.94 185 GLN A N 1
ATOM 1534 C CA . GLN A 1 185 ? -31.938 -14.923 32.751 1.00 90.94 185 GLN A CA 1
ATOM 1535 C C . GLN A 1 185 ? -31.284 -15.475 34.031 1.00 90.94 185 GLN A C 1
ATOM 1537 O O . GLN A 1 185 ? -31.770 -16.450 34.598 1.00 90.94 185 GLN A O 1
ATOM 1542 N N . LEU A 1 186 ? -30.162 -14.886 34.458 1.00 84.19 186 LEU A N 1
ATOM 1543 C CA . LEU A 1 186 ? -29.384 -15.301 35.632 1.00 84.19 186 LEU A CA 1
ATOM 1544 C C . LEU A 1 186 ? -29.775 -14.562 36.926 1.00 84.19 186 LEU A C 1
ATOM 1546 O O . LEU A 1 186 ? -29.277 -14.934 37.990 1.00 84.19 186 LEU A O 1
ATOM 1550 N N . THR A 1 187 ? -30.621 -13.531 36.837 1.00 75.62 187 THR A N 1
ATOM 1551 C CA . THR A 1 187 ? -31.125 -12.723 37.966 1.00 75.62 187 THR A CA 1
ATOM 1552 C C . THR A 1 187 ? -32.575 -13.079 38.264 1.00 75.62 187 THR A C 1
ATOM 1554 O O . THR A 1 187 ? -32.914 -13.201 39.462 1.00 75.62 187 THR A O 1
#